Protein AF-A0A812DAB3-F1 (afdb_monomer_lite)

p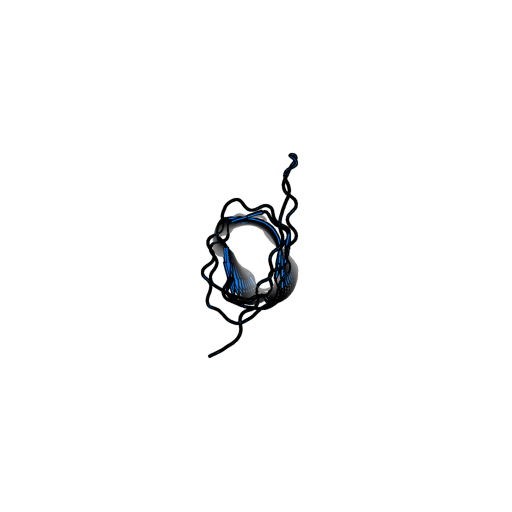LDDT: mean 73.04, std 22.64, range [22.0, 94.5]

Foldseek 3Di:
DDDADDQEEEDDEEEEAEEHYHHQYYEYQEEYEDYEYYAYQEYEYQYEYEDYEYYAYQEYEEDYEYEDYEEYAYQEYEYQYEYEDYEEEAYQYYEDNYEYEDYEYEHYQYYHDDYEYEDYEYEHYAYYEDDYEYEHYEYADYAEYADDYEYEAYEEHDYAEEADDYEYEAYEEQDYVEYEDPYEYHHYHYHDDDDYDYDYAYDDPDEDDDDHDDPDDHDDDDYDDDDDDDDDDDDDDDDDDDDDDDDDDDDDDDD

Organism: Acanthosepion pharaonis (NCBI:txid158019)

Radius of gyration: 25.73 Å; chains: 1; bounding box: 60×31×90 Å

Sequence (255 aa):
MTIHFIPLLIIHSFTSGMTIHFIPLLIIHSFTSGMTIHFIPLLIIHSFTSGMTIHFIPLLIIHSFTSGMTIHFIPLLIIHSFTSGMTIHFIPLLIIHSFTSGMTIHFIPLLIIHSFTSGMTIHFIPLLIIHSFTSGMTIHFIPLLIIHSFTSGMTIHFIPLLIIHSFTSGMTIHFIPLLIIHSFTSGMTIHFIPPLIIHSFTRYDNSFHSLLIIHSFTSSMTIHFHSSAHHSFFYLRYDNSFHSFAHHSFFLPPV

Secondary structure (DSSP, 8-state):
-EE---SEEEE-S-EEEEEEE--SEEEE-SEEEEEEEE--SEEEE-SEEEEEEEE--SEEEE-SEEEEEEEE--SEEEEEEEEEEEEEE--SEEEEEEEEEEEEEE--SEEEEEEEEEEEEEE--SEEEEEEEEEEEEEE--SEEEEEEEEEEEEEE--SEEEEEEEEEEEEES--SEEEE-SEEEEEEE---S-EEE-SEEE---B--S-EEE----S----B---------------S---------------

Structure (mmCIF, N/CA/C/O backbone):
data_AF-A0A812DAB3-F1
#
_entry.id   AF-A0A812DAB3-F1
#
loop_
_atom_site.group_PDB
_atom_site.id
_atom_site.type_symbol
_atom_site.label_atom_id
_atom_site.label_alt_id
_atom_site.label_comp_id
_atom_site.label_asym_id
_atom_site.label_entity_id
_atom_site.label_seq_id
_atom_site.pdbx_PDB_ins_code
_atom_site.Cartn_x
_atom_site.Cartn_y
_atom_site.Cartn_z
_atom_site.occupancy
_atom_site.B_iso_or_equiv
_atom_site.auth_seq_id
_atom_site.auth_comp_id
_atom_site.auth_asym_id
_atom_site.auth_atom_id
_atom_site.pdbx_PDB_model_num
ATOM 1 N N . MET A 1 1 ? -8.369 -5.626 25.995 1.00 86.12 1 MET A N 1
ATOM 2 C CA . MET A 1 1 ? -9.493 -4.791 26.457 1.00 86.12 1 MET A CA 1
ATOM 3 C C . MET A 1 1 ? -10.434 -4.500 25.293 1.00 86.12 1 MET A C 1
ATOM 5 O O . MET A 1 1 ? -9.982 -3.961 24.293 1.00 86.12 1 MET A O 1
ATOM 9 N N . THR A 1 2 ? -11.705 -4.853 25.509 1.00 91.06 2 THR A N 1
ATOM 10 C CA . THR A 1 2 ? -12.967 -4.507 24.816 1.00 91.06 2 THR A CA 1
ATOM 11 C C . THR A 1 2 ? -13.433 -3.049 24.832 1.00 91.06 2 THR A C 1
ATOM 13 O O . THR A 1 2 ? -13.899 -2.646 25.895 1.00 91.06 2 THR A O 1
ATOM 16 N N . ILE A 1 3 ? -13.404 -2.260 23.754 1.00 89.19 3 ILE A N 1
ATOM 17 C CA . ILE A 1 3 ? -14.178 -1.000 23.696 1.00 89.19 3 ILE A CA 1
ATOM 18 C C . ILE A 1 3 ? -15.158 -1.042 22.524 1.00 89.19 3 ILE A C 1
ATOM 20 O O . ILE A 1 3 ? -14.757 -1.337 21.403 1.00 89.19 3 ILE A O 1
ATOM 24 N N . HIS A 1 4 ? -16.438 -0.756 22.785 1.00 85.62 4 HIS A N 1
ATOM 25 C CA . HIS A 1 4 ? -17.508 -0.944 21.797 1.00 85.62 4 HIS A CA 1
ATOM 26 C C . HIS A 1 4 ? -18.135 0.324 21.234 1.00 85.62 4 HIS A C 1
ATOM 28 O O . HIS A 1 4 ? -18.363 0.371 20.036 1.00 85.62 4 HIS A O 1
ATOM 34 N N . PHE A 1 5 ? -18.500 1.296 22.066 1.00 87.12 5 PHE A N 1
ATOM 35 C CA . PHE A 1 5 ? -19.071 2.545 21.572 1.00 87.12 5 PHE A CA 1
ATOM 36 C C . PHE A 1 5 ? -18.795 3.664 22.562 1.00 87.12 5 PHE A C 1
ATOM 38 O O . PHE A 1 5 ? -19.293 3.655 23.688 1.00 87.12 5 PHE A O 1
ATOM 45 N N . ILE A 1 6 ? -17.986 4.622 22.128 1.00 85.81 6 ILE A N 1
ATOM 46 C CA . ILE A 1 6 ? -17.716 5.867 22.838 1.00 85.81 6 ILE A CA 1
ATOM 47 C C . ILE A 1 6 ? -17.638 6.955 21.763 1.00 85.81 6 ILE A C 1
ATOM 49 O O . ILE A 1 6 ? -16.938 6.752 20.776 1.00 85.81 6 ILE A O 1
ATOM 53 N N . PRO A 1 7 ? -18.322 8.103 21.912 1.00 86.56 7 PRO A N 1
ATOM 54 C CA . PRO A 1 7 ? -18.265 9.181 20.922 1.00 86.56 7 PRO A CA 1
ATOM 5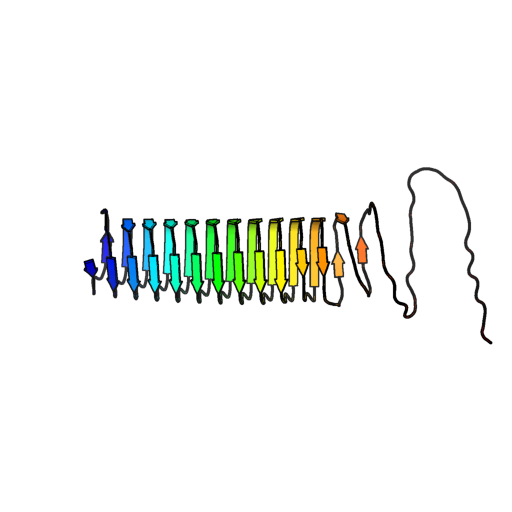5 C C . PRO A 1 7 ? -16.841 9.698 20.661 1.00 86.56 7 PRO A C 1
ATOM 57 O O . PRO A 1 7 ? -16.482 10.019 19.531 1.00 86.56 7 PRO A O 1
ATOM 60 N N . LEU A 1 8 ? -16.034 9.753 21.720 1.00 93.50 8 LEU A N 1
ATOM 61 C CA . LEU A 1 8 ? -14.644 10.184 21.710 1.00 93.50 8 LEU A CA 1
ATOM 62 C C . LEU A 1 8 ? -13.844 9.295 22.657 1.00 93.50 8 LEU A C 1
ATOM 64 O O . LEU A 1 8 ? -14.174 9.203 23.839 1.00 93.50 8 LEU A O 1
ATOM 68 N N . LEU A 1 9 ? -12.766 8.699 22.159 1.00 91.81 9 LEU A N 1
ATOM 69 C CA . LEU A 1 9 ? -11.824 7.953 22.982 1.00 91.81 9 LEU A CA 1
ATOM 70 C C . LEU A 1 9 ? -10.416 8.522 22.811 1.00 91.81 9 LEU A C 1
ATOM 72 O O . LEU A 1 9 ? -9.883 8.560 21.703 1.00 91.81 9 LEU A O 1
ATOM 76 N N . ILE A 1 10 ? -9.816 8.927 23.929 1.00 92.44 10 ILE A N 1
ATOM 77 C CA . ILE A 1 10 ? -8.423 9.367 24.000 1.00 92.44 10 ILE A CA 1
ATOM 78 C C . ILE A 1 10 ? -7.666 8.411 24.923 1.00 92.44 10 ILE A C 1
ATOM 80 O O . ILE A 1 10 ? -8.068 8.209 26.070 1.00 92.44 10 ILE A O 1
ATOM 84 N N . ILE A 1 11 ? -6.580 7.814 24.430 1.00 89.38 11 ILE A N 1
ATOM 85 C CA . ILE A 1 11 ? -5.749 6.865 25.187 1.00 89.38 11 ILE A CA 1
ATOM 86 C C . ILE A 1 11 ? -4.365 7.471 25.433 1.00 89.38 11 ILE A C 1
ATOM 88 O O . ILE A 1 11 ? -3.655 7.782 24.481 1.00 89.38 11 ILE A O 1
ATOM 92 N N . HIS A 1 12 ? -3.964 7.550 26.706 1.00 87.62 12 HIS A N 1
ATOM 93 C CA . HIS A 1 12 ? -2.632 7.978 27.158 1.00 87.62 12 HIS A CA 1
ATOM 94 C C . HIS A 1 12 ? -2.000 6.943 28.105 1.00 87.62 12 HIS A C 1
ATOM 96 O O . HIS A 1 12 ? -1.721 7.234 29.267 1.00 87.62 12 HIS A O 1
ATOM 102 N N . SER A 1 13 ? -1.838 5.694 27.666 1.00 79.44 13 SER A N 1
ATOM 103 C CA . SER A 1 13 ? -1.356 4.619 28.547 1.00 79.44 13 SER A CA 1
ATOM 104 C C . SER A 1 13 ? -0.639 3.502 27.802 1.00 79.44 13 SER A C 1
ATOM 106 O O . SER A 1 13 ? -0.852 3.303 26.615 1.00 79.44 13 SER A O 1
ATOM 108 N N . PHE A 1 14 ? 0.196 2.734 28.501 1.00 83.38 14 PHE A N 1
ATOM 109 C CA . PHE A 1 14 ? 0.721 1.479 27.964 1.00 83.38 14 PHE A CA 1
ATOM 110 C C . PHE A 1 14 ? -0.407 0.448 27.894 1.00 83.38 14 PHE A C 1
ATOM 112 O O . PHE A 1 14 ? -1.039 0.154 28.910 1.00 83.38 14 PHE A O 1
ATOM 119 N N . THR A 1 15 ? -0.657 -0.112 26.711 1.00 78.88 15 THR A N 1
ATOM 120 C CA . THR A 1 15 ? -1.739 -1.089 26.518 1.00 78.88 15 THR A CA 1
ATOM 121 C C . THR A 1 15 ? -1.263 -2.325 25.770 1.00 78.88 15 THR A C 1
ATOM 123 O O . THR A 1 15 ? -0.504 -2.223 24.808 1.00 78.88 15 THR A O 1
ATOM 126 N N . SER A 1 16 ? -1.774 -3.489 26.165 1.00 85.81 16 SER A N 1
ATOM 127 C CA . SER A 1 16 ? -1.565 -4.756 25.464 1.00 85.81 16 SER A CA 1
ATOM 128 C C . SER A 1 16 ? -2.913 -5.389 25.119 1.00 85.81 16 SER A C 1
ATOM 130 O O . SER A 1 16 ? -3.798 -5.454 25.976 1.00 85.81 16 SER A O 1
ATOM 132 N N . GLY A 1 17 ? -3.080 -5.830 23.871 1.00 86.06 17 GLY A N 1
ATOM 133 C CA . GLY A 1 17 ? -4.258 -6.551 23.388 1.00 86.06 17 GLY A CA 1
ATOM 134 C C . GLY A 1 17 ? -5.533 -5.710 23.408 1.00 86.06 17 GLY A C 1
ATOM 135 O O . GLY A 1 17 ? -6.447 -5.976 24.190 1.00 86.06 17 GLY A O 1
ATOM 136 N N . MET A 1 18 ? -5.601 -4.683 22.565 1.00 89.75 18 MET A N 1
ATOM 137 C CA . MET A 1 18 ? -6.750 -3.780 22.450 1.00 89.75 18 MET A CA 1
ATOM 138 C C . MET A 1 18 ? -7.627 -4.123 21.244 1.00 89.75 18 MET A C 1
ATOM 140 O O . MET A 1 18 ? -7.135 -4.334 20.135 1.00 89.75 18 MET A O 1
ATOM 144 N N . THR A 1 19 ? -8.933 -4.103 21.467 1.00 92.56 19 THR A N 1
ATOM 145 C CA . THR A 1 19 ? -9.989 -4.272 20.465 1.00 92.56 19 THR A CA 1
ATOM 146 C C . THR A 1 19 ? -10.926 -3.077 20.597 1.00 92.56 19 THR A C 1
ATOM 148 O O . THR A 1 19 ? -11.507 -2.848 21.659 1.00 92.56 19 THR A O 1
ATOM 151 N N . ILE A 1 20 ? -11.031 -2.265 19.546 1.00 91.06 20 ILE A N 1
ATOM 152 C CA . ILE A 1 20 ? -11.842 -1.043 19.550 1.00 91.06 20 ILE A CA 1
ATOM 153 C C . ILE A 1 20 ? -12.829 -1.094 18.388 1.00 91.06 20 ILE A C 1
ATOM 155 O O . ILE A 1 20 ? -12.436 -1.268 17.236 1.00 91.06 20 ILE A O 1
ATOM 159 N N . HIS A 1 21 ? -14.105 -0.902 18.698 1.00 90.50 21 HIS A N 1
ATOM 160 C CA . HIS A 1 21 ? -15.192 -0.819 17.736 1.00 90.50 21 HIS 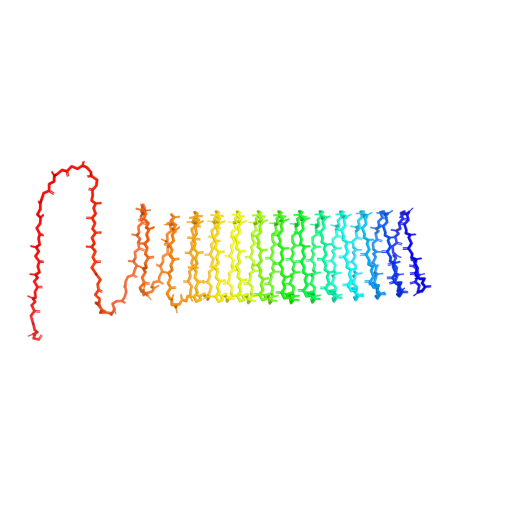A CA 1
ATOM 161 C C . HIS A 1 21 ? -15.904 0.534 17.853 1.00 90.50 21 HIS A C 1
ATOM 163 O O . HIS A 1 21 ? -15.963 1.104 18.939 1.00 90.50 21 HIS A O 1
ATOM 169 N N . PHE A 1 22 ? -16.439 1.019 16.731 1.00 85.62 22 PHE A N 1
ATOM 170 C CA . PHE A 1 22 ? -17.437 2.094 16.632 1.00 85.62 22 PHE A CA 1
ATOM 171 C C . PHE A 1 22 ? -17.173 3.325 17.517 1.00 85.62 22 PHE A C 1
ATOM 173 O O . PHE A 1 22 ? -17.982 3.692 18.369 1.00 85.62 22 PHE A O 1
ATOM 180 N N . ILE A 1 23 ? -16.057 4.006 17.273 1.00 87.94 23 ILE A N 1
ATOM 181 C CA . ILE A 1 23 ? -15.721 5.292 17.900 1.00 87.94 23 ILE A CA 1
ATOM 182 C C . ILE A 1 23 ? -15.708 6.360 16.803 1.00 87.94 23 ILE A C 1
ATOM 184 O O . ILE A 1 23 ? -14.887 6.255 15.903 1.00 87.94 23 ILE A O 1
ATOM 188 N N . PRO A 1 24 ? -16.559 7.397 16.842 1.00 89.19 24 PRO A N 1
ATOM 189 C CA . PRO A 1 24 ? -16.500 8.512 15.898 1.00 89.19 24 PRO A CA 1
ATOM 190 C C . PRO A 1 24 ? -15.107 9.158 15.794 1.00 89.19 24 PRO A C 1
ATOM 192 O O . PRO A 1 24 ? -14.605 9.367 14.689 1.00 89.19 24 PRO A O 1
ATOM 195 N N . LEU A 1 25 ? -14.473 9.429 16.940 1.00 93.81 25 LEU A N 1
ATOM 196 C CA . LEU A 1 25 ? -13.133 10.011 17.028 1.00 93.81 25 LEU A CA 1
ATOM 197 C C . LEU A 1 25 ? -12.247 9.237 18.013 1.00 93.81 25 LEU A C 1
ATOM 199 O O . LEU A 1 25 ? -12.521 9.211 19.214 1.00 93.81 25 LEU A O 1
ATOM 203 N N . LEU A 1 26 ? -11.161 8.649 17.509 1.00 92.38 26 LEU A N 1
ATOM 204 C CA . LEU A 1 26 ? -10.161 7.941 18.309 1.00 92.38 26 LEU A CA 1
ATOM 205 C C . LEU A 1 26 ? -8.794 8.619 18.190 1.00 92.38 26 LEU A C 1
ATOM 207 O O . LEU A 1 26 ? -8.247 8.745 17.094 1.00 92.38 26 LEU A O 1
ATOM 211 N N . ILE A 1 27 ? -8.233 9.012 19.333 1.00 93.00 27 ILE A N 1
ATOM 212 C CA . ILE A 1 27 ? -6.891 9.587 19.439 1.00 93.00 27 ILE A CA 1
ATOM 213 C C . ILE A 1 27 ? -6.047 8.708 20.365 1.00 93.00 27 ILE A C 1
ATOM 215 O O . ILE A 1 27 ? -6.429 8.422 21.501 1.00 93.00 27 ILE A O 1
ATOM 219 N N . ILE A 1 28 ? -4.886 8.268 19.884 1.00 90.38 28 ILE A N 1
ATOM 220 C CA . ILE A 1 28 ? -4.002 7.353 20.611 1.00 90.38 28 ILE A CA 1
ATOM 221 C C . ILE A 1 28 ? -2.633 8.001 20.809 1.00 90.38 28 ILE A C 1
ATOM 223 O O . ILE A 1 28 ? -1.943 8.289 19.837 1.00 90.38 28 ILE A O 1
ATOM 227 N N . HIS A 1 29 ? -2.221 8.160 22.064 1.00 89.44 29 HIS A N 1
ATOM 228 C CA . HIS A 1 29 ? -0.916 8.672 22.482 1.00 89.44 29 HIS A CA 1
ATOM 229 C C . HIS A 1 29 ? -0.249 7.692 23.457 1.00 89.44 29 HIS A C 1
ATOM 231 O O . HIS A 1 29 ? -0.250 7.902 24.672 1.00 89.44 29 HIS A O 1
ATOM 237 N N . SER A 1 30 ? 0.276 6.577 22.953 1.00 80.31 30 SER A N 1
ATOM 238 C CA . SER A 1 30 ? 0.661 5.453 23.815 1.00 80.31 30 SER A CA 1
ATOM 239 C C . SER A 1 30 ? 1.785 4.572 23.276 1.00 80.31 30 SER A C 1
ATOM 241 O O . SER A 1 30 ? 2.250 4.720 22.153 1.00 80.31 30 SER A O 1
ATOM 243 N N . PHE A 1 31 ? 2.219 3.620 24.097 1.00 83.50 31 PHE A N 1
ATOM 244 C CA . PHE A 1 31 ? 2.923 2.427 23.642 1.00 83.50 31 PHE A CA 1
ATOM 245 C C . PHE A 1 31 ? 1.933 1.266 23.623 1.00 83.50 31 PHE A C 1
ATOM 247 O O . PHE A 1 31 ? 1.311 0.969 24.649 1.00 83.50 31 PHE A O 1
ATOM 254 N N . THR A 1 32 ? 1.772 0.614 22.473 1.00 79.94 32 THR A N 1
ATOM 255 C CA . THR A 1 32 ? 0.776 -0.447 22.313 1.00 79.94 32 THR A CA 1
ATOM 256 C C . THR A 1 32 ? 1.357 -1.712 21.699 1.00 79.94 32 THR A C 1
ATOM 258 O O . THR A 1 32 ? 2.176 -1.678 20.781 1.00 79.94 32 THR A O 1
ATOM 261 N N . SER A 1 33 ? 0.923 -2.855 22.223 1.00 86.19 33 SER A N 1
ATOM 262 C CA . SER A 1 33 ? 1.210 -4.171 21.655 1.00 86.19 33 SER A CA 1
ATOM 263 C C . SER A 1 33 ? -0.107 -4.853 21.312 1.00 86.19 33 SER A C 1
ATOM 265 O O . SER A 1 33 ? -0.919 -5.098 22.201 1.00 86.19 33 SER A O 1
ATOM 267 N N . GLY A 1 34 ? -0.341 -5.121 20.031 1.00 86.44 34 GLY A N 1
ATOM 268 C CA . GLY A 1 34 ? -1.555 -5.737 19.513 1.00 86.44 34 GLY A CA 1
ATOM 269 C C . GLY A 1 34 ? -2.770 -4.817 19.609 1.00 86.44 34 GLY A C 1
ATOM 270 O O . GLY A 1 34 ? -3.442 -4.766 20.642 1.00 86.44 34 GLY A O 1
ATOM 271 N N . MET A 1 35 ? -3.084 -4.123 18.514 1.00 89.62 35 MET A N 1
ATOM 272 C CA . MET A 1 35 ? -4.334 -3.374 18.374 1.00 89.62 35 MET A CA 1
ATOM 273 C C . MET A 1 35 ? -5.143 -3.828 17.161 1.00 89.62 35 MET A C 1
ATOM 275 O O . MET A 1 35 ? -4.613 -4.012 16.064 1.00 89.62 35 MET A O 1
ATOM 279 N N . THR A 1 36 ? -6.447 -3.949 17.373 1.00 93.19 36 THR A N 1
ATOM 280 C CA . THR A 1 36 ? -7.459 -4.169 16.337 1.00 93.19 36 THR A CA 1
ATOM 281 C C . THR A 1 36 ? -8.484 -3.044 16.433 1.00 93.19 36 THR A C 1
ATOM 283 O O . THR A 1 36 ? -9.022 -2.768 17.510 1.00 93.19 36 THR A O 1
ATOM 286 N N . ILE A 1 37 ? -8.695 -2.330 15.330 1.00 91.44 37 ILE A N 1
ATOM 287 C CA . ILE A 1 37 ? -9.561 -1.151 15.284 1.00 91.44 37 ILE A CA 1
ATOM 288 C C . ILE A 1 37 ? -10.565 -1.311 14.145 1.00 91.44 37 ILE A C 1
ATOM 290 O O . ILE A 1 37 ? -10.181 -1.537 12.997 1.00 91.44 37 ILE A O 1
ATOM 294 N N . HIS A 1 38 ? -11.848 -1.156 14.464 1.00 91.12 38 HIS A N 1
ATOM 295 C CA . HIS A 1 38 ? -12.957 -1.295 13.529 1.00 91.12 38 HIS A CA 1
ATOM 296 C C . HIS A 1 38 ? -13.866 -0.066 13.555 1.00 91.12 38 HIS A C 1
ATOM 298 O O . HIS A 1 38 ? -14.344 0.327 14.620 1.00 91.12 38 HIS A O 1
ATOM 304 N N . PHE A 1 39 ? -14.194 0.458 12.372 1.00 86.50 39 PHE A N 1
ATOM 305 C CA . PHE A 1 39 ? -15.220 1.487 12.167 1.00 86.50 39 PHE A CA 1
ATOM 306 C C . PHE A 1 39 ? -14.996 2.757 12.998 1.00 86.50 39 PHE A C 1
ATOM 308 O O . PHE A 1 39 ? -15.737 3.048 13.938 1.00 86.50 39 PHE A O 1
ATOM 315 N N . ILE A 1 40 ? -13.989 3.536 12.613 1.00 88.00 40 ILE A N 1
ATOM 316 C CA . ILE A 1 40 ? -13.675 4.838 13.217 1.00 88.00 40 ILE A CA 1
ATOM 317 C C . ILE A 1 40 ? -13.685 5.898 12.111 1.00 88.00 40 ILE A C 1
ATOM 319 O O . ILE A 1 40 ? -12.807 5.871 11.262 1.00 88.00 40 ILE A O 1
ATOM 323 N N . PRO A 1 41 ? -14.639 6.838 12.069 1.00 89.19 41 PRO A N 1
ATOM 324 C CA . PRO A 1 41 ? -14.624 7.969 11.143 1.00 89.19 41 PRO A CA 1
ATOM 325 C C . PRO A 1 41 ? -13.280 8.709 11.083 1.00 89.19 41 PRO A C 1
ATOM 327 O O . PRO A 1 41 ? -12.753 8.926 9.990 1.00 89.19 41 PRO A O 1
ATOM 330 N N . LEU A 1 42 ? -12.710 9.049 12.243 1.00 94.25 42 LEU A N 1
ATOM 331 C CA . LEU A 1 42 ? -11.416 9.722 12.349 1.00 94.25 42 LEU A CA 1
ATOM 332 C C . LEU A 1 42 ? -10.512 9.036 13.380 1.00 94.25 42 LEU A C 1
ATOM 334 O O . LEU A 1 42 ? -10.824 9.009 14.573 1.00 94.25 42 LEU A O 1
ATOM 338 N N . LEU A 1 43 ? -9.370 8.528 12.914 1.00 93.12 43 LEU A N 1
ATOM 339 C CA . LEU A 1 43 ? -8.341 7.902 13.742 1.00 93.12 43 LEU A CA 1
ATOM 340 C C . LEU A 1 43 ? -7.019 8.667 13.633 1.00 93.12 43 LEU A C 1
ATOM 342 O O . LEU A 1 43 ? -6.457 8.804 12.545 1.00 93.12 43 LEU A O 1
ATOM 346 N N . ILE A 1 44 ? -6.511 9.121 14.777 1.00 94.19 44 ILE A N 1
ATOM 347 C CA . ILE A 1 44 ? -5.215 9.789 14.900 1.00 94.19 44 ILE A CA 1
ATOM 348 C C . ILE A 1 44 ? -4.333 8.981 15.852 1.00 94.19 44 ILE A C 1
ATOM 350 O O . ILE A 1 44 ? -4.708 8.712 16.995 1.00 94.19 44 ILE A O 1
ATOM 354 N N . ILE A 1 45 ? -3.151 8.592 15.381 1.00 90.94 45 ILE A N 1
ATOM 355 C CA . ILE A 1 45 ? -2.215 7.750 16.129 1.00 90.94 45 ILE A CA 1
ATOM 356 C C . ILE A 1 45 ? -0.877 8.471 16.288 1.00 90.94 45 ILE A C 1
ATOM 358 O O . ILE A 1 45 ? -0.215 8.778 15.303 1.00 90.94 45 ILE A O 1
ATOM 362 N N . HIS A 1 46 ? -0.453 8.664 17.533 1.00 90.00 46 HIS A N 1
ATOM 363 C CA . HIS A 1 46 ? 0.836 9.216 17.942 1.00 90.00 46 HIS A CA 1
ATOM 364 C C . HIS A 1 46 ? 1.514 8.271 18.945 1.00 90.00 46 HIS A C 1
ATOM 366 O O . HIS A 1 46 ? 1.452 8.485 20.156 1.00 90.00 46 HIS A O 1
ATOM 372 N N . SER A 1 47 ? 2.116 7.181 18.473 1.00 81.00 47 SER A N 1
ATOM 373 C CA . SER A 1 47 ? 2.485 6.066 19.358 1.00 81.00 47 SER A CA 1
ATOM 374 C C . SER A 1 47 ? 3.709 5.268 18.911 1.00 81.00 47 SER A C 1
ATOM 376 O O . SER A 1 47 ? 4.212 5.399 17.799 1.00 81.00 47 SER A O 1
ATOM 378 N N . PHE A 1 48 ? 4.180 4.395 19.796 1.00 84.44 48 PHE A N 1
ATOM 379 C CA . PHE A 1 48 ? 4.989 3.234 19.430 1.00 84.44 48 PHE A CA 1
ATOM 380 C C . PHE A 1 48 ? 4.078 2.012 19.425 1.00 84.44 48 PHE A C 1
ATOM 382 O O . PHE A 1 48 ? 3.418 1.740 20.428 1.00 84.44 48 PHE A O 1
ATOM 389 N N . THR A 1 49 ? 4.027 1.277 18.316 1.00 81.62 49 THR A N 1
ATOM 390 C CA . THR A 1 49 ? 3.082 0.162 18.169 1.00 81.62 49 THR A CA 1
ATOM 391 C C . THR A 1 49 ? 3.750 -1.087 17.619 1.00 81.62 49 THR A C 1
ATOM 393 O O . THR A 1 49 ? 4.550 -1.031 16.684 1.00 81.62 49 THR A O 1
ATOM 396 N N . SER A 1 50 ? 3.407 -2.229 18.201 1.00 87.12 50 SER A N 1
ATOM 397 C CA . SER A 1 50 ? 3.761 -3.546 17.683 1.00 87.12 50 SER A CA 1
ATOM 398 C C . SER A 1 50 ? 2.478 -4.279 17.323 1.00 87.12 50 SER A C 1
ATOM 400 O O . SER A 1 50 ? 1.689 -4.595 18.209 1.00 87.12 50 SER A O 1
ATOM 402 N N . GLY A 1 51 ? 2.249 -4.518 16.035 1.00 87.25 51 GLY A N 1
ATOM 403 C CA . GLY A 1 51 ? 1.061 -5.178 15.509 1.00 87.25 51 GLY A CA 1
ATOM 404 C C . GLY A 1 51 ? -0.185 -4.296 15.560 1.00 87.25 51 GLY A C 1
ATOM 405 O O . GLY A 1 51 ? -0.836 -4.170 16.601 1.00 87.25 51 GLY A O 1
ATOM 406 N N . MET A 1 52 ? -0.560 -3.735 14.410 1.00 90.12 52 MET A N 1
ATOM 407 C CA . MET A 1 52 ? -1.841 -3.050 14.231 1.00 90.12 52 MET A CA 1
ATOM 408 C C . MET A 1 52 ? -2.627 -3.602 13.046 1.00 90.12 52 MET A C 1
ATOM 410 O O . MET A 1 52 ? -2.090 -3.817 11.956 1.00 90.12 52 MET A O 1
ATOM 414 N N . THR A 1 53 ? -3.925 -3.779 13.270 1.00 93.81 53 THR A N 1
ATOM 415 C CA . THR A 1 53 ? -4.924 -4.120 12.253 1.00 93.81 53 THR A CA 1
ATOM 416 C C . THR A 1 53 ? -6.021 -3.063 12.289 1.00 93.81 53 THR A C 1
ATOM 418 O O . THR A 1 53 ? -6.583 -2.761 13.346 1.00 93.81 53 THR A O 1
ATOM 421 N N . ILE A 1 54 ? -6.278 -2.434 11.145 1.00 91.94 54 ILE A N 1
ATOM 422 C CA . ILE A 1 54 ? -7.208 -1.310 11.038 1.00 91.94 54 ILE A CA 1
ATOM 423 C C . ILE A 1 54 ? -8.195 -1.580 9.904 1.00 91.94 54 ILE A C 1
ATOM 425 O O . ILE A 1 54 ? -7.794 -1.817 8.763 1.00 91.94 54 ILE A O 1
ATOM 429 N N . HIS A 1 55 ? -9.486 -1.506 10.224 1.00 91.56 55 HIS A N 1
ATOM 430 C CA . HIS A 1 55 ? -10.581 -1.751 9.295 1.00 91.56 55 HIS A CA 1
ATOM 431 C C . HIS A 1 55 ? -11.561 -0.578 9.259 1.00 91.56 55 HIS A C 1
ATOM 433 O O . HIS A 1 55 ? -12.109 -0.195 10.295 1.00 91.56 55 HIS A O 1
ATOM 439 N N . PHE A 1 56 ? -11.862 -0.101 8.049 1.00 87.25 56 PHE A N 1
ATOM 440 C CA . PHE A 1 56 ? -12.912 0.883 7.768 1.00 87.25 56 PHE A CA 1
ATOM 441 C C . PHE A 1 56 ? -12.744 2.192 8.543 1.00 87.25 56 PHE A C 1
ATOM 443 O O . PHE A 1 56 ? -13.465 2.472 9.504 1.00 87.25 56 PHE A O 1
ATOM 450 N N . ILE A 1 57 ? -11.806 3.014 8.081 1.00 87.56 57 ILE A N 1
ATOM 451 C CA . ILE A 1 57 ? -11.542 4.338 8.646 1.00 87.56 57 ILE A CA 1
ATOM 452 C C . ILE A 1 57 ? -11.597 5.368 7.518 1.00 87.56 57 ILE A C 1
ATOM 454 O O . ILE A 1 57 ? -10.707 5.353 6.680 1.00 87.56 57 ILE A O 1
ATOM 458 N N . PRO A 1 58 ? -12.600 6.258 7.451 1.00 88.94 58 PRO A N 1
ATOM 459 C CA . PRO A 1 58 ? -12.643 7.369 6.505 1.00 88.94 58 PRO A CA 1
ATOM 460 C C . PRO A 1 58 ? -11.346 8.188 6.441 1.00 88.94 58 PRO A C 1
ATOM 462 O O . PRO A 1 58 ? -10.806 8.388 5.352 1.00 88.94 58 PRO A O 1
ATOM 465 N N . LEU A 1 59 ? -10.830 8.617 7.596 1.00 93.94 59 LEU A N 1
ATOM 466 C CA . LEU A 1 59 ? -9.590 9.384 7.698 1.00 93.94 59 LEU A CA 1
ATOM 467 C C . LEU A 1 59 ? -8.655 8.793 8.758 1.00 93.94 59 LEU A C 1
ATOM 469 O O . LEU A 1 59 ? -8.979 8.785 9.948 1.00 93.94 59 LEU A O 1
ATOM 473 N N . LEU A 1 60 ? -7.478 8.341 8.319 1.00 93.12 60 LEU A N 1
ATOM 474 C CA . LEU A 1 60 ? -6.416 7.835 9.186 1.00 93.12 60 LEU A CA 1
ATOM 475 C C . LEU A 1 60 ? -5.154 8.684 9.063 1.00 93.12 60 LEU A C 1
ATOM 477 O O . LEU A 1 60 ? -4.588 8.831 7.977 1.00 93.12 60 LEU A O 1
ATOM 481 N N . ILE A 1 61 ? -4.693 9.191 10.204 1.00 94.50 61 ILE A N 1
ATOM 482 C CA . ILE A 1 61 ? -3.440 9.928 10.337 1.00 94.50 61 ILE A CA 1
ATOM 483 C C . ILE A 1 61 ? -2.540 9.186 11.325 1.00 94.50 61 ILE A C 1
ATOM 485 O O . ILE A 1 61 ? -2.916 8.945 12.475 1.00 94.50 61 ILE A O 1
ATOM 489 N N . ILE A 1 62 ? -1.341 8.821 10.875 1.00 91.12 62 ILE A N 1
ATOM 490 C CA . ILE A 1 62 ? -0.371 8.057 11.661 1.00 91.12 62 ILE A CA 1
ATOM 491 C C . ILE A 1 62 ? 0.931 8.845 11.800 1.00 91.12 62 ILE A C 1
ATOM 493 O O . ILE A 1 62 ? 1.589 9.141 10.808 1.00 91.12 62 ILE A O 1
ATOM 497 N N . HIS A 1 63 ? 1.345 9.086 13.039 1.00 90.44 63 HIS A N 1
ATOM 498 C CA . HIS A 1 63 ? 2.624 9.671 13.429 1.00 90.44 63 HIS A CA 1
ATOM 499 C C . HIS A 1 63 ? 3.317 8.769 14.458 1.00 90.44 63 HIS A C 1
ATOM 501 O O . HIS A 1 63 ? 3.217 8.993 15.664 1.00 90.44 63 HIS A O 1
ATOM 507 N N . SER A 1 64 ? 3.983 7.706 14.014 1.00 81.44 64 SER A N 1
ATOM 508 C CA . SER A 1 64 ? 4.395 6.634 14.929 1.00 81.44 64 SER A CA 1
ATOM 509 C C . SER A 1 64 ? 5.657 5.889 14.507 1.00 81.44 64 SER A C 1
ATOM 511 O O . SER A 1 64 ? 6.137 5.993 13.378 1.00 81.44 64 SER A O 1
ATOM 513 N N . PHE A 1 65 ? 6.186 5.102 15.438 1.00 84.69 65 PHE A N 1
ATOM 514 C CA . PHE A 1 65 ? 7.048 3.971 15.118 1.00 84.69 65 PHE A CA 1
ATOM 515 C C . PHE A 1 65 ? 6.194 2.706 15.149 1.00 84.69 65 PHE A C 1
ATOM 517 O O . PHE A 1 65 ? 5.520 2.441 16.151 1.00 84.69 65 PHE A O 1
ATOM 524 N N . THR A 1 66 ? 6.198 1.925 14.070 1.00 81.69 66 THR A N 1
ATOM 525 C CA . THR A 1 66 ? 5.348 0.735 13.973 1.00 81.69 66 THR A CA 1
ATOM 526 C C . THR A 1 66 ? 6.103 -0.494 13.484 1.00 81.69 66 THR A C 1
ATOM 528 O O . THR A 1 66 ? 6.932 -0.439 12.575 1.00 81.69 66 THR A O 1
ATOM 531 N N . SER A 1 67 ? 5.811 -1.630 14.108 1.00 86.88 67 SER A N 1
ATOM 532 C CA . SER A 1 67 ? 6.261 -2.944 13.662 1.00 86.88 67 SER A CA 1
ATOM 533 C C . SER A 1 67 ? 5.034 -3.762 13.286 1.00 86.88 67 SER A C 1
ATOM 535 O O . SER A 1 67 ? 4.291 -4.188 14.165 1.00 86.88 67 SER A O 1
ATOM 537 N N . GLY A 1 68 ? 4.807 -3.952 11.989 1.00 87.62 68 GLY A N 1
ATOM 538 C CA . GLY A 1 68 ? 3.666 -4.668 11.434 1.00 87.62 68 GLY A CA 1
ATOM 539 C C . GLY A 1 68 ? 2.379 -3.846 11.448 1.00 87.62 68 GLY A C 1
ATOM 540 O O . GLY A 1 68 ? 1.730 -3.695 12.486 1.00 87.62 68 GLY A O 1
ATOM 541 N N . MET A 1 69 ? 1.969 -3.376 10.270 1.00 90.38 69 MET A N 1
ATOM 542 C CA . MET A 1 69 ? 0.659 -2.761 10.057 1.00 90.38 69 MET A CA 1
ATOM 543 C C . MET A 1 69 ? -0.101 -3.420 8.908 1.00 90.38 69 MET A C 1
ATOM 545 O O . MET A 1 69 ? 0.443 -3.662 7.827 1.00 90.38 69 MET A O 1
ATOM 549 N N . THR A 1 70 ? -1.386 -3.656 9.148 1.00 93.88 70 THR A N 1
ATOM 550 C CA . THR A 1 70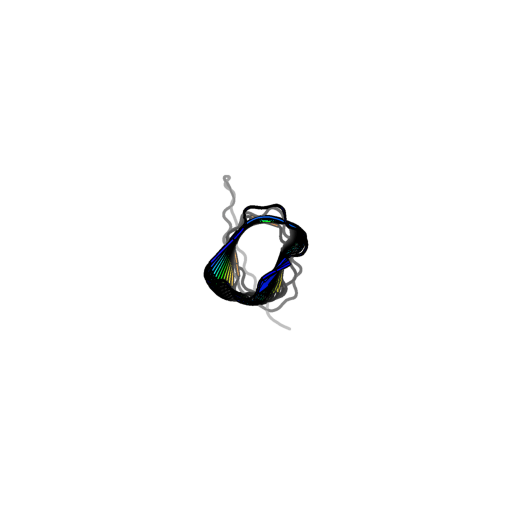 ? -2.364 -4.109 8.154 1.00 93.88 70 THR A CA 1
ATOM 551 C C . THR A 1 70 ? -3.523 -3.121 8.132 1.00 93.88 70 THR A C 1
ATOM 553 O O . THR A 1 70 ? -4.114 -2.802 9.168 1.00 93.88 70 THR A O 1
ATOM 556 N N . ILE A 1 71 ? -3.805 -2.571 6.954 1.00 92.12 71 ILE A N 1
ATOM 557 C CA . ILE A 1 71 ? -4.787 -1.504 6.780 1.00 92.12 71 ILE A CA 1
ATOM 558 C C . ILE A 1 71 ? -5.751 -1.876 5.659 1.00 92.12 71 ILE A C 1
ATOM 560 O O . ILE A 1 71 ? -5.334 -2.146 4.530 1.00 92.12 71 ILE A O 1
ATOM 564 N N . HIS A 1 72 ? -7.045 -1.833 5.970 1.00 91.50 72 HIS A N 1
ATOM 565 C CA . HIS A 1 72 ? -8.120 -2.146 5.040 1.00 91.50 72 HIS A CA 1
ATOM 566 C C . HIS A 1 72 ? -9.143 -1.013 4.958 1.00 91.50 72 HIS A C 1
ATOM 568 O O . HIS A 1 72 ? -9.696 -0.596 5.979 1.00 91.50 72 HIS A O 1
ATOM 574 N N . PHE A 1 73 ? -9.467 -0.614 3.726 1.00 86.94 73 PHE A N 1
ATOM 575 C CA . PHE A 1 73 ? -10.563 0.300 3.388 1.00 86.94 73 PHE A CA 1
ATOM 576 C C . PHE A 1 73 ? -10.475 1.647 4.102 1.00 86.94 73 PHE A C 1
ATOM 578 O O . PHE A 1 73 ? -11.182 1.910 5.080 1.00 86.94 73 PHE A O 1
ATOM 585 N N . ILE A 1 74 ? -9.623 2.518 3.571 1.00 86.25 74 ILE A N 1
ATOM 586 C CA . ILE A 1 74 ? -9.440 3.872 4.088 1.00 86.25 74 ILE A CA 1
ATOM 587 C C . ILE A 1 74 ? -9.507 4.871 2.936 1.00 86.25 74 ILE A C 1
ATOM 589 O O . ILE A 1 74 ? -8.604 4.867 2.117 1.00 86.25 74 ILE A O 1
ATOM 593 N N . PRO A 1 75 ? -10.536 5.729 2.843 1.00 87.94 75 PRO A N 1
ATOM 594 C CA . PRO A 1 75 ? -10.608 6.831 1.887 1.00 87.94 75 PRO A CA 1
ATOM 595 C C . PRO A 1 75 ? -9.342 7.695 1.824 1.00 87.94 75 PRO A C 1
ATOM 597 O O . PRO A 1 75 ? -8.797 7.893 0.738 1.00 87.94 75 PRO A O 1
ATOM 600 N N . LEU A 1 76 ? -8.862 8.177 2.974 1.00 93.25 76 LEU A N 1
ATOM 601 C CA . LEU A 1 76 ? -7.665 9.011 3.071 1.00 93.25 76 LEU A CA 1
ATOM 602 C C . LEU A 1 76 ? -6.723 8.504 4.167 1.00 93.25 76 LEU A C 1
ATOM 604 O O . LEU A 1 76 ? -7.071 8.513 5.350 1.00 93.25 76 LEU A O 1
ATOM 608 N N . LEU A 1 77 ? -5.519 8.097 3.761 1.00 92.94 77 LEU A N 1
ATOM 609 C CA . LEU A 1 77 ? -4.451 7.671 4.661 1.00 92.94 77 LEU A CA 1
ATOM 610 C C . LEU A 1 77 ? -3.228 8.574 4.522 1.00 92.94 77 LEU A C 1
ATOM 612 O O . LEU A 1 77 ? -2.648 8.701 3.442 1.00 92.94 77 LEU A O 1
ATOM 616 N N . ILE A 1 78 ? -2.818 9.154 5.647 1.00 94.00 78 ILE A N 1
ATOM 617 C CA . ILE A 1 78 ? -1.599 9.947 5.774 1.00 94.00 78 ILE A CA 1
ATOM 618 C C . ILE A 1 78 ? -0.692 9.267 6.798 1.00 94.00 78 ILE A C 1
ATOM 620 O O . ILE A 1 78 ? -1.067 9.087 7.960 1.00 94.00 78 ILE A O 1
ATOM 624 N N . ILE A 1 79 ? 0.512 8.895 6.370 1.00 90.88 79 ILE A N 1
ATOM 625 C CA . ILE A 1 79 ? 1.507 8.242 7.221 1.00 90.88 79 ILE A CA 1
ATOM 626 C C . ILE A 1 79 ? 2.746 9.120 7.322 1.00 90.88 79 ILE A C 1
ATOM 628 O O . ILE A 1 79 ? 3.365 9.438 6.312 1.00 90.88 79 ILE A O 1
ATOM 632 N N . HIS A 1 80 ? 3.157 9.420 8.547 1.00 90.12 80 HIS A N 1
ATOM 633 C CA . HIS A 1 80 ? 4.441 10.020 8.870 1.00 90.12 80 HIS A CA 1
ATOM 634 C C . HIS A 1 80 ? 5.164 9.173 9.931 1.00 90.12 80 HIS A C 1
ATOM 636 O O . HIS A 1 80 ? 5.014 9.403 11.133 1.00 90.12 80 HIS A O 1
ATOM 642 N N . SER A 1 81 ? 5.910 8.147 9.515 1.00 81.12 81 SER A N 1
ATOM 643 C CA . SER A 1 81 ? 6.347 7.083 10.436 1.00 81.12 81 SER A CA 1
ATOM 644 C C . SER A 1 81 ? 7.712 6.468 10.125 1.00 81.12 81 SER A C 1
ATOM 646 O O . SER A 1 81 ? 8.247 6.582 9.022 1.00 81.12 81 SER A O 1
ATOM 648 N N . PHE A 1 82 ? 8.253 5.749 11.107 1.00 83.81 82 PHE A N 1
ATOM 649 C CA . PHE A 1 82 ? 9.184 4.653 10.847 1.00 83.81 82 PHE A CA 1
ATOM 650 C C . PHE A 1 82 ? 8.403 3.345 10.930 1.00 83.81 82 PHE A C 1
ATOM 652 O O . PHE A 1 82 ? 7.769 3.081 11.954 1.00 83.81 82 PHE A O 1
ATOM 659 N N . THR A 1 83 ? 8.446 2.526 9.879 1.00 81.56 83 THR A N 1
ATOM 660 C CA . THR A 1 83 ? 7.683 1.275 9.848 1.00 81.56 83 THR A CA 1
ATOM 661 C C . THR A 1 83 ? 8.492 0.076 9.365 1.00 81.56 83 THR A C 1
ATOM 663 O O . THR A 1 83 ? 9.173 0.130 8.343 1.00 81.56 83 THR A O 1
ATOM 666 N N . SER A 1 84 ? 8.359 -1.043 10.072 1.00 86.00 84 SER A N 1
ATOM 667 C CA . SER A 1 84 ? 8.781 -2.363 9.603 1.00 86.00 84 SER A CA 1
ATOM 668 C C . SER A 1 84 ? 7.549 -3.176 9.208 1.00 86.00 84 SER A C 1
ATOM 670 O O . SER A 1 84 ? 6.791 -3.594 10.078 1.00 86.00 84 SER A O 1
ATOM 672 N N . GLY A 1 85 ? 7.337 -3.383 7.910 1.00 87.06 85 GLY A N 1
ATOM 673 C CA . GLY A 1 85 ? 6.238 -4.160 7.343 1.00 87.06 85 GLY A CA 1
ATOM 674 C C . GLY A 1 85 ? 4.905 -3.411 7.305 1.00 87.06 85 GLY A C 1
ATOM 675 O O . GLY A 1 85 ? 4.242 -3.246 8.330 1.00 87.06 85 GLY A O 1
ATOM 676 N N . MET A 1 86 ? 4.473 -3.023 6.103 1.00 90.25 86 MET A N 1
ATOM 677 C CA . MET A 1 86 ? 3.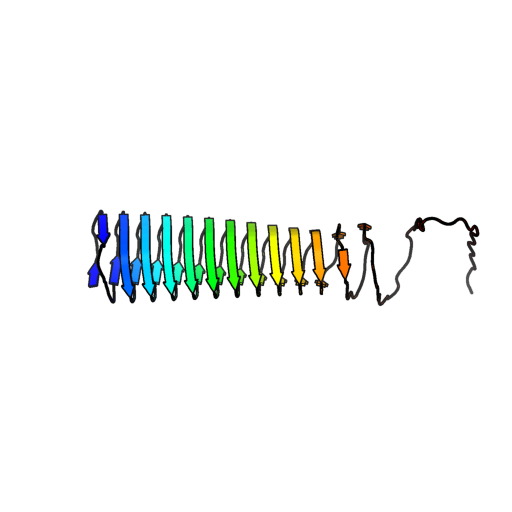119 -2.516 5.851 1.00 90.25 86 MET A CA 1
ATOM 678 C C . MET A 1 86 ? 2.409 -3.301 4.755 1.00 90.25 86 MET A C 1
ATOM 680 O O . MET A 1 86 ? 2.976 -3.583 3.696 1.00 90.25 86 MET A O 1
ATOM 684 N N . THR A 1 87 ? 1.137 -3.587 5.004 1.00 93.75 87 THR A N 1
ATOM 685 C CA . THR A 1 87 ? 0.187 -4.124 4.026 1.00 93.75 87 THR A CA 1
ATOM 686 C C . THR A 1 87 ? -1.013 -3.186 3.969 1.00 93.75 87 THR A C 1
ATOM 688 O O . THR A 1 87 ? -1.622 -2.864 4.993 1.00 93.75 87 THR A O 1
ATOM 691 N N . ILE A 1 88 ? -1.309 -2.678 2.775 1.00 92.06 88 ILE A N 1
ATOM 692 C CA . ILE A 1 88 ? -2.337 -1.661 2.566 1.00 92.06 88 ILE A CA 1
ATOM 693 C C . ILE A 1 88 ? -3.268 -2.103 1.442 1.00 92.06 88 ILE A C 1
ATOM 695 O O . ILE A 1 88 ? -2.822 -2.383 0.327 1.00 92.06 88 ILE A O 1
ATOM 699 N N . HIS A 1 89 ? -4.567 -2.108 1.733 1.00 90.69 89 HIS A N 1
ATOM 700 C CA . HIS A 1 89 ? -5.613 -2.491 0.793 1.00 90.69 89 HIS A CA 1
ATOM 701 C C . HIS A 1 89 ? -6.688 -1.410 0.672 1.00 90.69 89 HIS A C 1
ATOM 703 O O . HIS A 1 89 ? -7.266 -0.989 1.677 1.00 90.69 89 HIS A O 1
ATOM 709 N N . PHE A 1 90 ? -7.026 -1.065 -0.574 1.00 86.88 90 PHE A N 1
ATOM 710 C CA . PHE A 1 90 ? -8.164 -0.219 -0.947 1.00 86.88 90 PHE A CA 1
ATOM 711 C C . PHE A 1 90 ? -8.147 1.156 -0.284 1.00 86.88 90 PHE A C 1
ATOM 713 O O . PHE A 1 90 ? -8.884 1.423 0.670 1.00 86.88 90 PHE A O 1
ATOM 720 N N . ILE A 1 91 ? -7.321 2.041 -0.835 1.00 87.12 91 ILE A N 1
ATOM 721 C CA . ILE A 1 91 ? -7.203 3.419 -0.364 1.00 87.12 91 ILE A CA 1
ATOM 722 C C . ILE A 1 91 ? -7.286 4.381 -1.546 1.00 87.12 91 ILE A C 1
ATOM 724 O O . ILE A 1 91 ? -6.358 4.403 -2.336 1.00 87.12 91 ILE A O 1
ATOM 728 N N . PRO A 1 92 ? -8.354 5.182 -1.696 1.00 87.81 92 PRO A N 1
ATOM 729 C CA . PRO A 1 92 ? -8.451 6.249 -2.689 1.00 87.81 92 PRO A CA 1
ATOM 730 C C . PRO A 1 92 ? -7.226 7.170 -2.746 1.00 87.81 92 PRO A C 1
ATOM 732 O O . PRO A 1 92 ? -6.659 7.356 -3.823 1.00 87.81 92 PRO A O 1
ATOM 735 N N . LEU A 1 93 ? -6.808 7.716 -1.601 1.00 92.81 93 LEU A N 1
ATOM 736 C CA . LEU A 1 93 ? -5.658 8.613 -1.501 1.00 92.81 93 LEU A CA 1
ATOM 737 C C . LEU A 1 93 ? -4.711 8.174 -0.381 1.00 92.81 93 LEU A C 1
ATOM 739 O O . LEU A 1 93 ? -5.075 8.200 0.797 1.00 92.81 93 LEU A O 1
ATOM 743 N N . LEU A 1 94 ? -3.487 7.806 -0.761 1.00 92.69 94 LEU A N 1
ATOM 744 C CA . LEU A 1 94 ? -2.412 7.453 0.162 1.00 92.69 94 LEU A CA 1
ATOM 745 C C . LEU A 1 94 ? -1.231 8.408 0.012 1.00 92.69 94 LEU A C 1
ATOM 747 O O . LEU A 1 94 ? -0.644 8.526 -1.065 1.00 92.69 94 LEU A O 1
ATOM 751 N N . ILE A 1 95 ? -0.862 9.042 1.122 1.00 93.19 95 ILE A N 1
ATOM 752 C CA . ILE A 1 95 ? 0.322 9.890 1.238 1.00 93.19 95 ILE A CA 1
ATOM 753 C C . ILE A 1 95 ? 1.245 9.293 2.300 1.00 93.19 95 ILE A C 1
ATOM 755 O O . ILE A 1 95 ? 0.848 9.107 3.454 1.00 93.19 95 ILE A O 1
ATOM 759 N N . ILE A 1 96 ? 2.486 9.002 1.913 1.00 90.44 96 ILE A N 1
ATOM 760 C CA . ILE A 1 96 ? 3.495 8.410 2.794 1.00 90.44 96 ILE A CA 1
ATOM 761 C C . ILE A 1 96 ? 4.708 9.333 2.900 1.00 90.44 96 ILE A C 1
ATOM 763 O O . ILE A 1 96 ? 5.356 9.627 1.900 1.00 90.44 96 ILE A O 1
ATOM 767 N N . HIS A 1 97 ? 5.057 9.700 4.129 1.00 89.44 97 HIS A N 1
ATOM 768 C CA . HIS A 1 97 ? 6.294 10.373 4.514 1.00 89.44 97 HIS A CA 1
ATOM 769 C C . HIS A 1 97 ? 7.046 9.506 5.537 1.00 89.44 97 HIS A C 1
ATOM 771 O O . HIS A 1 97 ? 6.838 9.645 6.740 1.00 89.44 97 HIS A O 1
ATOM 777 N N . SER A 1 98 ? 7.868 8.546 5.102 1.00 80.81 98 SER A N 1
ATOM 778 C CA . SER A 1 98 ? 8.372 7.521 6.033 1.00 80.81 98 SER A CA 1
ATOM 779 C C . SER A 1 98 ? 9.769 6.975 5.748 1.00 80.81 98 SER A C 1
ATOM 781 O O . SER A 1 98 ? 10.309 7.067 4.648 1.00 80.81 98 SER A O 1
ATOM 783 N N . PHE A 1 99 ? 10.339 6.330 6.765 1.00 82.81 99 PHE A N 1
ATOM 784 C CA . PHE A 1 99 ? 11.306 5.252 6.568 1.00 82.81 99 PHE A CA 1
ATOM 785 C C . PHE A 1 99 ? 10.554 3.927 6.647 1.00 82.81 99 PHE A C 1
ATOM 787 O O . PHE A 1 99 ? 9.825 3.687 7.615 1.00 82.81 99 PHE A O 1
ATOM 794 N N . THR A 1 100 ? 10.687 3.062 5.641 1.00 81.19 100 THR A N 1
ATOM 795 C CA . THR A 1 100 ? 9.968 1.782 5.644 1.00 81.19 100 THR A CA 1
ATOM 796 C C . THR A 1 100 ? 10.805 0.606 5.160 1.00 81.19 100 THR A C 1
ATOM 798 O O . THR A 1 100 ? 11.485 0.676 4.139 1.00 81.19 100 THR A O 1
ATOM 801 N N . SER A 1 101 ? 10.726 -0.499 5.896 1.00 85.38 101 SER A N 1
ATOM 802 C CA . SER A 1 101 ? 11.236 -1.803 5.477 1.00 85.38 101 SER A CA 1
ATOM 803 C C . SER A 1 101 ? 10.052 -2.694 5.112 1.00 85.38 101 SER A C 1
ATOM 805 O O . SER A 1 101 ? 9.309 -3.106 5.995 1.00 85.38 101 SER A O 1
ATOM 807 N N . GLY A 1 102 ? 9.847 -2.951 3.823 1.00 87.06 102 GLY A N 1
ATOM 808 C CA . GLY A 1 102 ? 8.769 -3.778 3.292 1.00 87.06 102 GLY A CA 1
ATOM 809 C C . GLY A 1 102 ? 7.421 -3.059 3.230 1.00 87.06 102 GLY A C 1
ATOM 810 O O . GLY A 1 102 ? 6.772 -2.829 4.251 1.00 87.06 102 GLY A O 1
ATOM 811 N N . MET A 1 103 ? 6.961 -2.766 2.014 1.00 90.19 103 MET A N 1
ATOM 812 C CA . MET A 1 103 ? 5.592 -2.320 1.750 1.00 90.19 103 MET A CA 1
ATOM 813 C C . MET A 1 103 ? 4.929 -3.165 0.673 1.00 90.19 103 MET A C 1
ATOM 815 O O . MET A 1 103 ? 5.517 -3.435 -0.374 1.00 90.19 103 MET A O 1
ATOM 819 N N . THR A 1 104 ? 3.674 -3.516 0.918 1.00 93.25 104 THR A N 1
ATOM 820 C CA . THR A 1 104 ? 2.773 -4.113 -0.068 1.00 93.25 104 THR A CA 1
ATOM 821 C C . THR A 1 104 ? 1.517 -3.259 -0.155 1.00 93.25 104 THR A C 1
ATOM 823 O O . THR A 1 104 ? 0.876 -2.960 0.855 1.00 93.25 104 THR A O 1
ATOM 826 N N . ILE A 1 105 ? 1.211 -2.797 -1.362 1.00 91.81 105 ILE A N 1
ATOM 827 C CA . ILE A 1 105 ? 0.146 -1.830 -1.607 1.00 91.81 105 ILE A CA 1
ATOM 828 C C . ILE A 1 105 ? -0.748 -2.347 -2.728 1.00 91.81 105 ILE A C 1
ATOM 830 O O . ILE A 1 105 ? -0.272 -2.649 -3.824 1.00 91.81 105 ILE A O 1
ATOM 834 N N . HIS A 1 106 ? -2.050 -2.401 -2.456 1.00 90.44 106 HIS A N 1
ATOM 835 C CA . HIS A 1 106 ? -3.062 -2.860 -3.397 1.00 90.44 106 HIS A CA 1
ATOM 836 C C . HIS A 1 106 ? -4.184 -1.834 -3.560 1.00 90.44 106 HIS A C 1
ATOM 838 O O . HIS A 1 106 ? -4.786 -1.406 -2.572 1.00 90.44 106 HIS A O 1
ATOM 844 N N . PHE A 1 107 ? -4.529 -1.545 -4.818 1.00 87.19 107 PHE A N 1
ATOM 845 C CA . PHE A 1 107 ? -5.700 -0.761 -5.220 1.00 87.19 107 PHE A CA 1
ATOM 846 C C . PHE A 1 107 ? -5.738 0.636 -4.604 1.00 87.19 107 PHE A C 1
ATOM 848 O O . PHE A 1 107 ? -6.500 0.910 -3.672 1.00 87.19 107 PHE A O 1
ATOM 855 N N . ILE A 1 108 ? -4.928 1.529 -5.168 1.00 87.44 108 ILE A N 1
ATOM 856 C CA . ILE A 1 108 ? -4.859 2.924 -4.739 1.00 87.44 108 ILE A CA 1
ATOM 857 C C . ILE A 1 108 ? -4.961 3.848 -5.950 1.00 87.44 108 ILE A C 1
ATOM 859 O O . ILE A 1 108 ? -4.013 3.903 -6.718 1.00 87.44 108 ILE A O 1
ATOM 863 N N . PRO A 1 109 ? -6.071 4.579 -6.150 1.00 87.88 109 PRO A N 1
ATOM 864 C CA . PRO A 1 109 ? -6.210 5.610 -7.175 1.00 87.88 109 PRO A CA 1
ATOM 865 C C . PRO A 1 109 ? -5.037 6.595 -7.246 1.00 87.88 109 PRO A C 1
ATOM 867 O O . PRO A 1 109 ? -4.467 6.780 -8.322 1.00 87.88 109 PRO A O 1
ATOM 870 N N . LEU A 1 110 ? -4.664 7.195 -6.112 1.00 92.25 110 LEU A N 1
ATOM 871 C CA . LEU A 1 110 ? -3.562 8.149 -6.023 1.00 92.25 110 LEU A CA 1
ATOM 872 C C . LEU A 1 110 ? -2.612 7.787 -4.879 1.00 92.25 110 LEU A C 1
ATOM 874 O O . LEU A 1 110 ? -2.991 7.839 -3.706 1.00 92.25 110 LEU A O 1
ATOM 878 N N . LEU A 1 111 ? -1.371 7.452 -5.235 1.00 92.06 111 LEU A N 1
ATOM 879 C CA . LEU A 1 111 ? -0.292 7.178 -4.290 1.00 92.06 111 LEU A CA 1
ATOM 880 C C . LEU A 1 111 ? 0.836 8.194 -4.447 1.00 92.06 111 LEU A C 1
ATOM 882 O O . LEU A 1 111 ? 1.431 8.321 -5.518 1.00 92.06 111 LEU A O 1
ATOM 886 N N . ILE A 1 112 ? 1.151 8.871 -3.346 1.00 92.75 112 ILE A N 1
ATOM 887 C CA . ILE A 1 112 ? 2.272 9.799 -3.235 1.00 92.75 112 ILE A CA 1
ATOM 888 C C . ILE A 1 112 ? 3.219 9.281 -2.154 1.00 92.75 112 ILE A C 1
ATOM 890 O O . ILE A 1 112 ? 2.829 9.110 -0.996 1.00 92.75 112 ILE A O 1
ATOM 894 N N . ILE A 1 113 ? 4.471 9.034 -2.532 1.00 89.75 113 ILE A N 1
ATOM 895 C CA . ILE A 1 113 ? 5.505 8.521 -1.633 1.00 89.75 113 ILE A CA 1
ATOM 896 C C . ILE A 1 113 ? 6.665 9.510 -1.555 1.00 89.75 113 ILE A C 1
ATOM 898 O O . ILE A 1 113 ? 7.300 9.817 -2.560 1.00 89.75 113 ILE A O 1
ATOM 902 N N . HIS A 1 114 ? 6.990 9.921 -0.334 1.00 88.69 114 HIS A N 1
ATOM 903 C CA . HIS A 1 114 ? 8.175 10.682 0.036 1.00 88.69 114 HIS A CA 1
ATOM 904 C C . HIS A 1 114 ? 8.951 9.915 1.114 1.00 88.69 114 HIS A C 1
ATOM 906 O O . HIS A 1 114 ? 8.728 10.117 2.308 1.00 88.69 114 HIS A O 1
ATOM 912 N N . SER A 1 115 ? 9.820 8.980 0.728 1.00 80.12 115 SER A N 1
ATOM 913 C CA . SER A 1 115 ? 10.360 8.012 1.694 1.00 80.12 115 SER A CA 1
ATOM 914 C C . SER A 1 115 ? 11.784 7.537 1.420 1.00 80.12 115 SER A C 1
ATOM 916 O O . SER A 1 115 ? 12.336 7.682 0.331 1.00 80.12 115 SER A O 1
ATOM 918 N N . PHE A 1 116 ? 12.370 6.899 2.430 1.00 81.88 116 PHE A N 1
ATOM 919 C CA . PHE A 1 116 ? 13.395 5.883 2.218 1.00 81.88 116 PHE A CA 1
ATOM 920 C C . PHE A 1 116 ? 12.735 4.514 2.360 1.00 81.88 116 PHE A C 1
ATOM 922 O O . PHE A 1 116 ? 12.070 4.243 3.367 1.00 81.88 116 PHE A O 1
ATOM 929 N N . THR A 1 117 ? 12.880 3.639 1.365 1.00 80.62 117 THR A N 1
ATOM 930 C CA . THR A 1 117 ? 12.218 2.330 1.400 1.00 80.62 117 THR A CA 1
ATOM 931 C C . THR A 1 117 ? 13.101 1.186 0.926 1.00 80.62 117 THR A C 1
ATOM 933 O O . THR A 1 117 ? 13.750 1.261 -0.114 1.00 80.62 117 THR A O 1
ATOM 936 N N . SER A 1 118 ? 13.087 0.097 1.691 1.00 84.81 118 SER A N 1
ATOM 937 C CA . SER A 1 118 ? 13.656 -1.191 1.298 1.00 84.81 118 SER A CA 1
ATOM 938 C C . SER A 1 118 ? 12.515 -2.156 0.994 1.00 84.81 118 SER A C 1
ATOM 940 O O . SER A 1 118 ? 11.779 -2.524 1.903 1.00 84.81 118 SER A O 1
ATOM 942 N N . GLY A 1 119 ? 12.340 -2.535 -0.269 1.00 86.38 119 GLY A N 1
ATOM 943 C CA . GLY A 1 119 ? 11.299 -3.445 -0.733 1.00 86.38 119 GLY A CA 1
ATOM 944 C C . GLY A 1 119 ? 9.920 -2.793 -0.822 1.00 86.38 119 GLY A C 1
ATOM 945 O O . GLY A 1 119 ? 9.243 -2.588 0.187 1.00 86.38 119 GLY A O 1
ATOM 946 N N . MET A 1 120 ? 9.468 -2.528 -2.045 1.00 89.69 120 MET A N 1
ATOM 947 C CA . MET A 1 120 ? 8.086 -2.148 -2.338 1.00 89.69 120 MET A CA 1
ATOM 948 C C . MET A 1 120 ? 7.478 -3.066 -3.386 1.00 89.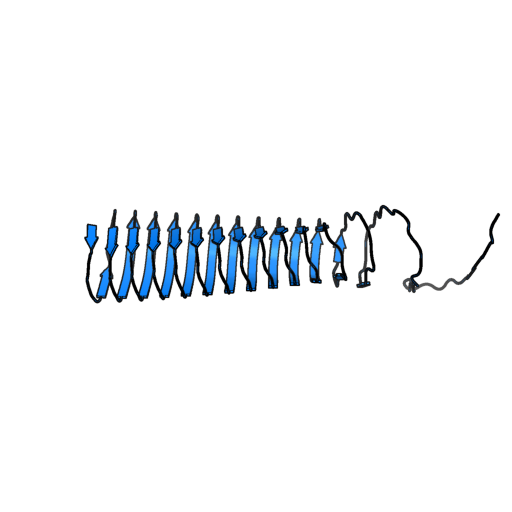69 120 MET A C 1
ATOM 950 O O . MET A 1 120 ? 8.077 -3.303 -4.433 1.00 89.69 120 MET A O 1
ATOM 954 N N . THR A 1 121 ? 6.259 -3.521 -3.121 1.00 92.69 121 THR A N 1
ATOM 955 C CA . THR A 1 121 ? 5.402 -4.169 -4.113 1.00 92.69 121 THR A CA 1
ATOM 956 C C . THR A 1 121 ? 4.111 -3.378 -4.240 1.00 92.69 121 THR A C 1
ATOM 958 O O . THR A 1 121 ? 3.413 -3.148 -3.251 1.00 92.69 121 THR A O 1
ATOM 961 N N . ILE A 1 122 ? 3.807 -2.942 -5.457 1.00 90.88 122 ILE A N 1
ATOM 962 C CA . ILE A 1 122 ? 2.682 -2.061 -5.751 1.00 90.88 122 ILE A CA 1
ATOM 963 C C . ILE A 1 122 ? 1.818 -2.687 -6.842 1.00 90.88 122 ILE A C 1
ATOM 965 O O . ILE A 1 122 ? 2.315 -3.031 -7.916 1.00 90.88 122 ILE A O 1
ATOM 969 N N . HIS A 1 123 ? 0.516 -2.778 -6.580 1.00 90.00 123 HIS A N 1
ATOM 970 C CA . HIS A 1 123 ? -0.473 -3.302 -7.513 1.00 90.00 123 HIS A CA 1
ATOM 971 C C . HIS A 1 123 ? -1.622 -2.317 -7.733 1.00 90.00 123 HIS A C 1
ATOM 973 O O . HIS A 1 123 ? -2.257 -1.875 -6.773 1.00 90.00 123 HIS A O 1
ATOM 979 N N . PHE A 1 124 ? -1.953 -2.086 -9.006 1.00 86.75 124 PHE A N 1
ATOM 980 C CA . PHE A 1 124 ? -3.141 -1.356 -9.457 1.00 86.75 124 PHE A CA 1
ATOM 981 C C . PHE A 1 124 ? -3.240 0.057 -8.883 1.00 86.75 124 PHE A C 1
ATOM 983 O O . PHE A 1 124 ? -4.033 0.334 -7.978 1.00 86.75 124 PHE A O 1
ATOM 990 N N . ILE A 1 125 ? -2.443 0.958 -9.453 1.00 87.69 125 ILE A N 1
ATOM 991 C CA . ILE A 1 125 ? -2.427 2.368 -9.067 1.00 87.69 125 ILE A CA 1
ATOM 992 C C . ILE A 1 125 ? -2.552 3.246 -10.310 1.00 87.69 125 ILE A C 1
ATOM 994 O O . ILE A 1 125 ? -1.601 3.308 -11.075 1.00 87.69 125 ILE A O 1
ATOM 998 N N . PRO A 1 126 ? -3.689 3.927 -10.539 1.00 87.75 126 PRO A N 1
ATOM 999 C CA . PRO A 1 126 ? -3.863 4.912 -11.603 1.00 87.75 126 PRO A CA 1
ATOM 1000 C C . PRO A 1 126 ? -2.741 5.955 -11.688 1.00 87.75 126 PRO A C 1
ATOM 1002 O O . PRO A 1 126 ? -2.164 6.133 -12.762 1.00 87.75 126 PRO A O 1
ATOM 1005 N N . LEU A 1 127 ? -2.418 6.611 -10.571 1.00 91.44 127 LEU A N 1
ATOM 1006 C CA . LEU A 1 127 ? -1.367 7.624 -10.499 1.00 91.44 127 LEU A CA 1
ATOM 1007 C C . LEU A 1 127 ? -0.415 7.346 -9.334 1.00 91.44 127 LEU A C 1
ATOM 1009 O O . LEU A 1 127 ? -0.812 7.408 -8.168 1.00 91.44 127 LEU A O 1
ATOM 1013 N N . LEU A 1 128 ? 0.848 7.074 -9.668 1.00 91.19 128 LEU A N 1
ATOM 1014 C CA . LEU A 1 128 ? 1.932 6.887 -8.708 1.00 91.19 128 LEU A CA 1
ATOM 1015 C C . LEU A 1 128 ? 2.994 7.972 -8.871 1.00 91.19 128 LEU A C 1
ATOM 1017 O O . LEU A 1 128 ? 3.608 8.104 -9.932 1.00 91.19 128 LEU A O 1
ATOM 1021 N N . ILE A 1 129 ? 3.236 8.707 -7.788 1.00 91.69 129 ILE A N 1
ATOM 1022 C CA . ILE A 1 129 ? 4.289 9.713 -7.684 1.00 91.69 129 ILE A CA 1
ATOM 1023 C C . ILE A 1 129 ? 5.260 9.283 -6.585 1.00 91.69 129 ILE A C 1
ATOM 1025 O O . ILE A 1 129 ? 4.869 9.099 -5.430 1.00 91.69 129 ILE A O 1
ATOM 1029 N N . ILE A 1 130 ? 6.533 9.128 -6.946 1.00 88.75 130 ILE A N 1
ATOM 1030 C CA . ILE A 1 130 ? 7.593 8.700 -6.033 1.00 88.75 130 ILE A CA 1
ATOM 1031 C C . ILE A 1 130 ? 8.692 9.759 -5.971 1.00 88.75 130 ILE A C 1
ATOM 1033 O O . ILE A 1 130 ? 9.320 10.082 -6.978 1.00 88.75 130 ILE A O 1
ATOM 1037 N N . HIS A 1 131 ? 8.980 10.215 -4.757 1.00 87.38 131 HIS A N 1
ATOM 1038 C CA . HIS A 1 131 ? 10.105 11.069 -4.398 1.00 87.38 131 HIS A CA 1
ATOM 1039 C C . HIS A 1 131 ? 10.925 10.390 -3.293 1.00 87.38 131 HIS A C 1
ATOM 1041 O O . HIS A 1 131 ? 10.689 10.625 -2.108 1.00 87.38 131 HIS A O 1
ATOM 1047 N N . SER A 1 132 ? 11.848 9.493 -3.644 1.00 78.81 132 SER A N 1
ATOM 1048 C CA . SER A 1 132 ? 12.419 8.577 -2.646 1.00 78.81 132 SER A CA 1
ATOM 1049 C C . SER A 1 132 ? 13.862 8.142 -2.897 1.00 78.81 132 SER A C 1
ATOM 1051 O O . SER A 1 132 ? 14.427 8.298 -3.977 1.00 78.81 132 SER A O 1
ATOM 1053 N N . PHE A 1 133 ? 14.447 7.521 -1.876 1.00 80.38 133 PHE A N 1
ATOM 1054 C CA . PHE A 1 133 ? 15.501 6.525 -2.054 1.00 80.38 133 PHE A CA 1
ATOM 1055 C C . PHE A 1 133 ? 14.864 5.144 -1.926 1.00 80.38 133 PHE A C 1
ATOM 1057 O O . PHE A 1 133 ? 14.186 4.864 -0.932 1.00 80.38 133 PHE A O 1
ATOM 1064 N N . THR A 1 134 ? 15.047 4.271 -2.916 1.00 80.12 134 THR A N 1
ATOM 1065 C CA . THR A 1 134 ? 14.429 2.940 -2.872 1.00 80.12 134 THR A CA 1
ATOM 1066 C C . THR A 1 134 ? 15.355 1.825 -3.335 1.00 80.12 134 THR A C 1
ATOM 1068 O O . THR A 1 134 ? 16.008 1.921 -4.372 1.00 80.12 134 THR A O 1
ATOM 1071 N N . SER A 1 135 ? 15.376 0.741 -2.564 1.00 84.19 135 SER A N 1
ATOM 1072 C CA . SER A 1 135 ? 16.014 -0.522 -2.930 1.00 84.19 135 SER A CA 1
ATOM 1073 C C . SER A 1 135 ? 14.935 -1.576 -3.153 1.00 84.19 135 SER A C 1
ATOM 1075 O O . SER A 1 135 ? 14.202 -1.890 -2.220 1.00 84.19 135 SER A O 1
ATOM 1077 N N . GLY A 1 136 ? 14.817 -2.098 -4.370 1.00 85.19 136 GLY A N 1
ATOM 1078 C CA . GLY A 1 136 ? 13.838 -3.110 -4.752 1.00 85.19 136 GLY A CA 1
ATOM 1079 C C . GLY A 1 136 ? 12.421 -2.552 -4.879 1.00 85.19 136 GLY A C 1
ATOM 1080 O O . GLY A 1 136 ? 11.708 -2.393 -3.887 1.00 85.19 136 GLY A O 1
ATOM 1081 N N . MET A 1 137 ? 11.985 -2.312 -6.114 1.00 88.94 137 MET A N 1
ATOM 1082 C CA . MET A 1 137 ? 10.592 -2.012 -6.442 1.00 88.94 137 MET A CA 1
ATOM 1083 C C . MET A 1 137 ? 10.044 -3.006 -7.452 1.00 88.94 137 MET A C 1
ATOM 1085 O O . MET A 1 137 ? 10.646 -3.224 -8.502 1.00 88.94 137 MET A O 1
ATOM 1089 N N . THR A 1 138 ? 8.863 -3.539 -7.161 1.00 91.69 138 THR A N 1
ATOM 1090 C CA . THR A 1 138 ? 8.050 -4.277 -8.125 1.00 91.69 138 THR A CA 1
ATOM 1091 C C . THR A 1 138 ? 6.726 -3.553 -8.302 1.00 91.69 138 THR A C 1
ATOM 1093 O O . THR A 1 138 ? 6.000 -3.310 -7.336 1.00 91.69 138 THR A O 1
ATOM 1096 N N . ILE A 1 139 ? 6.429 -3.179 -9.541 1.00 88.81 139 ILE A N 1
ATOM 1097 C CA . ILE A 1 139 ? 5.264 -2.376 -9.893 1.00 88.81 139 ILE A CA 1
ATOM 1098 C C . ILE A 1 139 ? 4.433 -3.126 -10.928 1.00 88.81 139 ILE A C 1
ATOM 1100 O O . ILE A 1 139 ? 4.943 -3.518 -11.978 1.00 88.81 139 ILE A O 1
ATOM 1104 N N . HIS A 1 140 ? 3.140 -3.266 -10.648 1.00 88.56 140 HIS A N 1
ATOM 1105 C CA . HIS A 1 140 ? 2.166 -3.869 -11.546 1.00 88.56 140 HIS A CA 1
ATOM 1106 C C . HIS A 1 140 ? 1.014 -2.907 -11.838 1.00 88.56 140 HIS A C 1
ATOM 1108 O O . HIS A 1 140 ? 0.333 -2.453 -10.917 1.00 88.56 140 HIS A O 1
ATOM 1114 N N . PHE A 1 141 ? 0.747 -2.693 -13.128 1.00 83.75 141 PHE A N 1
ATOM 1115 C CA . PHE A 1 141 ? -0.402 -1.959 -13.657 1.00 83.75 141 PHE A CA 1
ATOM 1116 C C . PHE A 1 141 ? -0.538 -0.540 -13.102 1.00 83.75 141 PHE A C 1
ATOM 1118 O O . PHE A 1 141 ? -1.341 -0.276 -12.202 1.00 83.75 141 PHE A O 1
ATOM 1125 N N . ILE A 1 142 ? 0.219 0.384 -13.693 1.00 85.12 142 ILE A N 1
ATOM 1126 C CA . ILE A 1 142 ? 0.158 1.806 -13.350 1.00 85.12 142 ILE A CA 1
ATOM 1127 C C . ILE A 1 142 ? 0.012 2.647 -14.618 1.00 85.12 142 ILE A C 1
ATOM 1129 O O . ILE A 1 142 ? 0.975 2.744 -15.364 1.00 85.12 142 ILE A O 1
ATOM 1133 N N . PRO A 1 143 ? -1.155 3.260 -14.889 1.00 86.00 143 PRO A N 1
ATOM 1134 C CA . PRO A 1 143 ? -1.360 4.204 -15.986 1.00 86.00 143 PRO A CA 1
ATOM 1135 C C . PRO A 1 143 ? -0.295 5.301 -16.081 1.00 86.00 143 PRO A C 1
ATOM 1137 O O . PRO A 1 143 ? 0.292 5.481 -17.148 1.00 86.00 143 PRO A O 1
ATOM 1140 N N . LEU A 1 144 ? -0.025 6.003 -14.977 1.00 88.62 144 LEU A N 1
ATOM 1141 C CA . LEU A 1 144 ? 0.965 7.076 -14.921 1.00 88.62 144 LEU A CA 1
ATOM 1142 C C . LEU A 1 144 ? 1.912 6.890 -13.733 1.00 88.62 144 LEU A C 1
ATOM 1144 O O . LEU A 1 144 ? 1.488 6.950 -12.576 1.00 88.62 144 LEU A O 1
ATOM 1148 N N . LEU A 1 145 ? 3.198 6.702 -14.038 1.00 88.75 145 LEU A N 1
ATOM 1149 C CA . LEU A 1 145 ? 4.277 6.625 -13.058 1.00 88.75 145 LEU A CA 1
ATOM 1150 C C . LEU A 1 145 ? 5.262 7.779 -13.244 1.00 88.75 145 LEU A C 1
ATOM 1152 O O . LEU A 1 145 ? 5.881 7.920 -14.301 1.00 88.75 145 LEU A O 1
ATOM 1156 N N . ILE A 1 146 ? 5.432 8.566 -12.185 1.00 89.25 146 ILE A N 1
ATOM 1157 C CA . ILE A 1 146 ? 6.409 9.650 -12.102 1.00 89.25 146 ILE A CA 1
ATOM 1158 C C . ILE A 1 146 ? 7.398 9.324 -10.983 1.00 89.25 146 ILE A C 1
ATOM 1160 O O . ILE A 1 146 ? 7.008 9.136 -9.828 1.00 89.25 146 ILE A O 1
ATOM 1164 N N . ILE A 1 147 ? 8.684 9.265 -11.327 1.00 86.81 147 ILE A N 1
ATOM 1165 C CA . ILE A 1 147 ? 9.766 8.935 -10.399 1.00 86.81 147 ILE A CA 1
ATOM 1166 C C . ILE A 1 147 ? 10.797 10.064 -10.360 1.00 86.81 147 ILE A C 1
ATOM 1168 O O . ILE A 1 147 ? 11.420 10.394 -11.370 1.00 86.81 147 ILE A O 1
ATOM 1172 N N . HIS A 1 148 ? 11.045 10.571 -9.156 1.00 86.00 148 HIS A N 1
ATOM 1173 C CA . HIS A 1 148 ? 12.118 11.498 -8.813 1.00 86.00 148 HIS A CA 1
ATOM 1174 C C . HIS A 1 148 ? 12.957 10.906 -7.670 1.00 86.00 148 HIS A C 1
ATOM 1176 O O . HIS A 1 148 ? 12.674 11.150 -6.497 1.00 86.00 148 HIS A O 1
ATOM 1182 N N . SER A 1 149 ? 13.949 10.069 -7.975 1.00 77.50 149 SER A N 1
ATOM 1183 C CA . SER A 1 149 ? 14.544 9.204 -6.945 1.00 77.50 149 SER A CA 1
ATOM 1184 C C . SER A 1 149 ? 16.011 8.834 -7.167 1.00 77.50 149 SER A C 1
ATOM 1186 O O . SER A 1 149 ? 16.629 9.137 -8.185 1.00 77.50 149 SER A O 1
ATOM 1188 N N . PHE A 1 150 ? 16.565 8.115 -6.196 1.00 78.31 150 PHE A N 1
ATOM 1189 C CA . PHE A 1 150 ? 17.621 7.138 -6.445 1.00 78.31 150 PHE A CA 1
ATOM 1190 C C . PHE A 1 150 ? 17.015 5.748 -6.282 1.00 78.31 150 PHE A C 1
ATOM 1192 O O . PHE A 1 150 ? 16.371 5.466 -5.263 1.00 78.31 150 PHE A O 1
ATOM 1199 N N . THR A 1 151 ? 17.204 4.868 -7.264 1.00 78.62 151 THR A N 1
ATOM 1200 C CA . THR A 1 151 ? 16.623 3.524 -7.205 1.00 78.62 151 THR A CA 1
ATOM 1201 C C . THR A 1 151 ? 17.596 2.431 -7.623 1.00 78.62 151 THR A C 1
ATOM 1203 O O . THR A 1 151 ? 18.258 2.517 -8.654 1.00 78.62 151 THR A O 1
ATOM 1206 N N . SER A 1 152 ? 17.651 1.373 -6.815 1.00 82.25 152 SER A N 1
ATOM 1207 C CA . SER A 1 152 ? 18.359 0.131 -7.124 1.00 82.25 152 SER A CA 1
ATOM 1208 C C . SER A 1 152 ? 17.346 -0.998 -7.280 1.00 82.25 152 SER A C 1
ATOM 1210 O O . SER A 1 152 ? 16.610 -1.278 -6.338 1.00 82.25 152 SER A O 1
ATOM 1212 N N . GLY A 1 153 ? 17.296 -1.631 -8.449 1.00 81.75 153 GLY A N 1
ATOM 1213 C CA . GLY A 1 153 ? 16.389 -2.732 -8.757 1.00 81.75 153 GLY A CA 1
ATOM 1214 C C . GLY A 1 153 ? 14.939 -2.278 -8.912 1.00 81.75 153 GLY A C 1
ATOM 1215 O O . GLY A 1 153 ? 14.205 -2.150 -7.931 1.00 81.75 153 GLY A O 1
ATOM 1216 N N . MET A 1 154 ? 14.504 -2.086 -10.154 1.00 86.00 154 MET A N 1
ATOM 1217 C CA . MET A 1 154 ? 13.099 -1.876 -10.503 1.00 86.00 154 MET A CA 1
ATOM 1218 C C . MET A 1 154 ? 12.622 -2.930 -11.487 1.00 86.00 154 MET A C 1
ATOM 1220 O O . MET A 1 154 ? 13.247 -3.134 -12.526 1.00 86.00 154 MET A O 1
ATOM 1224 N N . THR A 1 155 ? 11.471 -3.523 -11.196 1.00 88.06 155 THR A N 1
ATOM 1225 C CA . THR A 1 155 ? 10.727 -4.355 -12.140 1.00 88.06 155 THR A CA 1
ATOM 1226 C C . THR A 1 155 ? 9.360 -3.734 -12.375 1.00 88.06 155 THR A C 1
ATOM 1228 O O . THR A 1 155 ? 8.604 -3.488 -11.434 1.00 88.06 155 THR A O 1
ATOM 1231 N N . ILE A 1 156 ? 9.054 -3.457 -13.639 1.00 84.19 156 ILE A N 1
ATOM 1232 C CA . ILE A 1 156 ? 7.841 -2.765 -14.059 1.00 84.19 156 ILE A CA 1
ATOM 1233 C C . ILE A 1 156 ? 7.049 -3.647 -15.023 1.00 84.19 156 ILE A C 1
ATOM 1235 O O . ILE A 1 156 ? 7.506 -3.985 -16.120 1.00 84.19 156 ILE A O 1
ATOM 1239 N N . HIS A 1 157 ? 5.814 -3.949 -14.634 1.00 82.62 157 HIS A N 1
ATOM 1240 C CA . HIS A 1 157 ? 4.837 -4.662 -15.441 1.00 82.62 157 HIS A CA 1
ATOM 1241 C C . HIS A 1 157 ? 3.690 -3.720 -15.819 1.00 82.62 157 HIS A C 1
ATOM 1243 O O . HIS A 1 157 ? 2.866 -3.374 -14.975 1.00 82.62 157 HIS A O 1
ATOM 1249 N N . PHE A 1 158 ? 3.629 -3.360 -17.104 1.00 78.44 158 PHE A N 1
ATOM 1250 C CA . PHE A 1 158 ? 2.585 -2.539 -17.727 1.00 78.44 158 PHE A CA 1
ATOM 1251 C C . PHE A 1 158 ? 2.428 -1.123 -17.148 1.00 78.44 158 PHE A C 1
ATOM 1253 O O . PHE A 1 158 ? 1.737 -0.908 -16.149 1.00 78.44 158 PHE A O 1
ATOM 1260 N N . ILE A 1 159 ? 3.019 -0.143 -17.838 1.00 78.69 159 ILE A N 1
ATOM 1261 C CA . ILE A 1 159 ? 2.849 1.284 -17.545 1.00 78.69 159 ILE A CA 1
ATOM 1262 C C . ILE A 1 159 ? 2.659 2.076 -18.842 1.00 78.69 159 ILE A C 1
ATOM 1264 O O . ILE A 1 159 ? 3.616 2.206 -19.594 1.00 78.69 159 ILE A O 1
ATOM 1268 N N . PRO A 1 160 ? 1.463 2.619 -19.126 1.00 80.75 160 PRO A N 1
ATOM 1269 C CA . PRO A 1 160 ? 1.206 3.514 -20.252 1.00 80.75 160 PRO A CA 1
ATOM 1270 C C . PRO A 1 160 ? 2.185 4.694 -20.381 1.00 80.75 160 PRO A C 1
ATOM 1272 O O . PRO A 1 160 ? 2.713 4.923 -21.470 1.00 80.75 160 PRO A O 1
ATOM 1275 N N . LEU A 1 161 ? 2.445 5.417 -19.287 1.00 83.25 161 LEU A N 1
ATOM 1276 C CA . LEU A 1 161 ? 3.361 6.560 -19.263 1.00 83.25 161 LEU A CA 1
ATOM 1277 C C . LEU A 1 161 ? 4.317 6.484 -18.067 1.00 83.25 161 LEU A C 1
ATOM 1279 O O . LEU A 1 161 ? 3.884 6.546 -16.913 1.00 83.25 161 LEU A O 1
ATOM 1283 N N . LEU A 1 162 ? 5.617 6.388 -18.358 1.00 83.94 162 LEU A N 1
ATOM 1284 C CA . LEU A 1 162 ? 6.696 6.407 -17.372 1.00 83.94 162 LEU A CA 1
ATOM 1285 C C . LEU A 1 162 ? 7.588 7.637 -17.562 1.00 83.94 162 LEU A C 1
ATOM 1287 O O . LEU A 1 162 ? 8.199 7.815 -18.615 1.00 83.94 162 LEU A O 1
ATOM 1291 N N . ILE A 1 163 ? 7.696 8.451 -16.513 1.00 84.44 163 ILE A N 1
ATOM 1292 C CA . ILE A 1 163 ? 8.582 9.614 -16.448 1.00 84.44 163 ILE A CA 1
ATOM 1293 C C . ILE A 1 163 ? 9.592 9.399 -15.321 1.00 84.44 163 ILE A C 1
ATOM 1295 O O . ILE A 1 163 ? 9.212 9.186 -14.168 1.00 84.44 163 ILE A O 1
ATOM 1299 N N . ILE A 1 164 ? 10.882 9.467 -15.650 1.00 80.06 164 ILE A N 1
ATOM 1300 C CA . ILE A 1 164 ? 11.979 9.248 -14.704 1.00 80.06 164 ILE A CA 1
ATOM 1301 C C . ILE A 1 164 ? 12.948 10.433 -14.711 1.00 80.06 164 ILE A C 1
ATOM 1303 O O . ILE A 1 164 ? 13.570 10.744 -15.727 1.00 80.06 164 ILE A O 1
ATOM 1307 N N . HIS A 1 165 ? 13.164 11.007 -13.530 1.00 80.81 165 HIS A N 1
ATOM 1308 C CA . HIS A 1 165 ? 14.196 11.998 -13.229 1.00 80.81 165 HIS A CA 1
ATOM 1309 C C . HIS A 1 165 ? 15.058 11.491 -12.062 1.00 80.81 165 HIS A C 1
ATOM 1311 O O . HIS A 1 165 ? 14.748 11.754 -10.900 1.00 80.81 165 HIS A O 1
ATOM 1317 N N . SER A 1 166 ? 16.086 10.679 -12.331 1.00 71.56 166 SER A N 1
ATOM 1318 C CA . SER A 1 166 ? 16.694 9.863 -11.265 1.00 71.56 166 SER A CA 1
ATOM 1319 C C . SER A 1 166 ? 18.128 9.383 -11.533 1.00 71.56 166 SER A C 1
ATOM 1321 O O . SER A 1 166 ? 18.708 9.588 -12.598 1.00 71.56 166 SER A O 1
ATOM 1323 N N . PHE A 1 167 ? 18.700 8.688 -10.553 1.00 71.69 167 PHE A N 1
ATOM 1324 C CA . PHE A 1 167 ? 19.762 7.710 -10.793 1.00 71.69 167 PHE A CA 1
ATOM 1325 C C . PHE A 1 167 ? 19.173 6.313 -10.602 1.00 71.69 167 PHE A C 1
ATOM 1327 O O . PHE A 1 167 ? 18.620 6.021 -9.539 1.00 71.69 167 PHE A O 1
ATOM 1334 N N . THR A 1 168 ? 19.286 5.447 -11.612 1.00 70.56 168 THR A N 1
ATOM 1335 C CA . THR A 1 168 ? 18.757 4.076 -11.545 1.00 70.56 168 THR A CA 1
ATOM 1336 C C . THR A 1 168 ? 19.829 3.032 -11.850 1.00 70.56 168 THR A C 1
ATOM 1338 O O . THR A 1 168 ? 20.542 3.129 -12.848 1.00 70.56 168 THR A O 1
ATOM 1341 N N . SER A 1 169 ? 19.907 1.994 -11.018 1.00 76.62 169 SER A N 1
ATOM 1342 C CA . SER A 1 169 ? 20.702 0.788 -11.271 1.00 76.62 169 SER A CA 1
ATOM 1343 C C . SER A 1 169 ? 19.780 -0.425 -11.367 1.00 76.62 169 SER A C 1
ATOM 1345 O O . SER A 1 169 ? 19.069 -0.712 -10.408 1.00 76.62 169 SER A O 1
ATOM 1347 N N . GLY A 1 170 ? 19.784 -1.131 -12.497 1.00 73.44 170 GLY A N 1
ATOM 1348 C CA . GLY A 1 170 ? 18.965 -2.321 -12.724 1.00 73.44 170 GLY A CA 1
ATOM 1349 C C . GLY A 1 170 ? 17.484 -1.992 -12.903 1.00 73.44 170 GLY A C 1
ATOM 1350 O O . GLY A 1 170 ? 16.743 -1.844 -11.931 1.00 73.44 170 GLY A O 1
ATOM 1351 N N . MET A 1 171 ? 17.037 -1.911 -14.153 1.00 77.81 171 MET A N 1
ATOM 1352 C CA . MET A 1 171 ? 15.640 -1.676 -14.512 1.00 77.81 171 MET A CA 1
ATOM 1353 C C . MET A 1 171 ? 15.176 -2.724 -15.521 1.00 77.81 171 MET A C 1
ATOM 1355 O O . MET A 1 171 ? 15.747 -2.831 -16.601 1.00 77.81 171 MET A O 1
ATOM 1359 N N . THR A 1 172 ? 14.124 -3.464 -15.183 1.00 81.06 172 THR A N 1
ATOM 1360 C CA . THR A 1 172 ? 13.442 -4.383 -16.099 1.00 81.06 172 THR A CA 1
ATOM 1361 C C . THR A 1 172 ? 12.039 -3.866 -16.375 1.00 81.06 172 THR A C 1
ATOM 1363 O O . THR A 1 172 ? 11.260 -3.625 -15.451 1.00 81.06 172 THR A O 1
ATOM 1366 N N . ILE A 1 173 ? 11.709 -3.695 -17.649 1.00 76.75 173 ILE A N 1
ATOM 1367 C CA . ILE A 1 173 ? 10.424 -3.189 -18.115 1.00 76.75 173 ILE A CA 1
ATOM 1368 C C . ILE A 1 173 ? 9.799 -4.216 -19.052 1.00 76.75 173 ILE A C 1
ATOM 1370 O O . ILE A 1 173 ? 10.397 -4.586 -20.059 1.00 76.75 173 ILE A O 1
ATOM 1374 N N . HIS A 1 174 ? 8.560 -4.618 -18.777 1.00 76.50 174 HIS A N 1
ATOM 1375 C CA . HIS A 1 174 ? 7.841 -5.545 -19.651 1.00 76.50 174 HIS A CA 1
ATOM 1376 C C . HIS A 1 174 ? 6.957 -4.869 -20.699 1.00 76.50 174 HIS A C 1
ATOM 1378 O O . HIS A 1 174 ? 6.871 -5.372 -21.806 1.00 76.50 174 HIS A O 1
ATOM 1384 N N . PHE A 1 175 ? 6.286 -3.760 -20.384 1.00 71.50 175 PHE A N 1
ATOM 1385 C CA . PHE A 1 175 ? 5.412 -3.070 -21.341 1.00 71.50 175 PHE A CA 1
ATOM 1386 C C . PHE A 1 175 ? 5.277 -1.597 -20.976 1.00 71.50 175 PHE A C 1
ATOM 1388 O O . PHE A 1 175 ? 4.748 -1.294 -19.904 1.00 71.50 175 PHE A O 1
ATOM 1395 N N . ILE A 1 176 ? 5.736 -0.706 -21.862 1.00 68.44 176 ILE A N 1
ATOM 1396 C CA . ILE A 1 176 ? 5.584 0.748 -21.738 1.00 68.44 176 ILE A CA 1
ATOM 1397 C C . ILE A 1 176 ? 5.380 1.374 -23.126 1.00 68.44 176 ILE A C 1
ATOM 1399 O O . ILE A 1 176 ? 6.267 1.260 -23.966 1.00 68.44 176 ILE A O 1
ATOM 1403 N N . PRO A 1 177 ? 4.238 2.032 -23.381 1.00 68.81 177 PRO A N 1
ATOM 1404 C CA . PRO A 1 177 ? 3.985 2.820 -24.585 1.00 68.81 177 PRO A CA 1
ATOM 1405 C C . PRO A 1 177 ? 4.805 4.108 -24.698 1.00 68.81 177 PRO A C 1
ATOM 1407 O O . PRO A 1 177 ? 5.230 4.436 -25.801 1.00 68.81 177 PRO A O 1
ATOM 1410 N N . LEU A 1 178 ? 4.999 4.848 -23.598 1.00 72.88 178 LEU A N 1
ATOM 1411 C CA . LEU A 1 178 ? 5.774 6.091 -23.587 1.00 72.88 178 LEU A CA 1
ATOM 1412 C C . LEU A 1 178 ? 6.696 6.157 -22.366 1.00 72.88 178 LEU A C 1
ATOM 1414 O O . LEU A 1 178 ? 6.246 6.127 -21.219 1.00 72.88 178 LEU A O 1
ATOM 1418 N N . LEU A 1 179 ? 7.993 6.281 -22.640 1.00 74.38 179 LEU A N 1
ATOM 1419 C CA . LEU A 1 179 ? 9.060 6.381 -21.650 1.00 74.38 179 LEU A CA 1
ATOM 1420 C C . LEU A 1 179 ? 9.834 7.682 -21.863 1.00 74.38 179 LEU A C 1
ATOM 1422 O O . LEU A 1 179 ? 10.336 7.920 -22.959 1.00 74.38 179 LEU A O 1
ATOM 1426 N N . ILE A 1 180 ? 9.933 8.494 -20.810 1.00 75.12 180 ILE A N 1
ATOM 1427 C CA . ILE A 1 180 ? 10.715 9.733 -20.762 1.00 75.12 180 ILE A CA 1
ATOM 1428 C C . ILE A 1 180 ? 11.736 9.603 -19.632 1.00 75.12 180 ILE A C 1
ATOM 1430 O O . ILE A 1 180 ? 11.371 9.381 -18.477 1.00 75.12 180 ILE A O 1
ATOM 1434 N N . ILE A 1 181 ? 13.020 9.751 -19.961 1.00 70.56 181 ILE A N 1
ATOM 1435 C CA . ILE A 1 181 ? 14.124 9.615 -19.005 1.00 70.56 181 ILE A CA 1
ATOM 1436 C C . ILE A 1 181 ? 15.030 10.841 -19.075 1.00 70.56 181 ILE A C 1
ATOM 1438 O O . ILE A 1 181 ? 15.577 11.151 -20.132 1.00 70.56 181 ILE A O 1
ATOM 1442 N N . HIS A 1 182 ? 15.242 11.463 -17.917 1.00 70.19 182 HIS A N 1
ATOM 1443 C CA . HIS A 1 182 ? 16.228 12.509 -17.655 1.00 70.19 182 HIS A CA 1
ATOM 1444 C C . HIS A 1 182 ? 17.114 12.065 -16.484 1.00 70.19 182 HIS A C 1
ATOM 1446 O O . HIS A 1 182 ? 16.894 12.450 -15.334 1.00 70.19 182 HIS A O 1
ATOM 1452 N N . SER A 1 183 ? 18.043 11.144 -16.744 1.00 63.94 183 SER A N 1
ATOM 1453 C CA . SER A 1 183 ? 18.618 10.315 -15.680 1.00 63.94 183 SER A CA 1
ATOM 1454 C C . SER A 1 183 ? 19.992 9.734 -16.057 1.00 63.94 183 SER A C 1
ATOM 1456 O O . SER A 1 183 ? 20.373 9.727 -17.231 1.00 63.94 183 SER A O 1
ATOM 1458 N N . PHE A 1 184 ? 20.727 9.225 -15.065 1.00 63.94 184 PHE A N 1
ATOM 1459 C CA . PHE A 1 184 ? 21.792 8.238 -15.280 1.00 63.94 184 PHE A CA 1
ATOM 1460 C C . PHE A 1 184 ? 21.215 6.847 -15.014 1.00 63.94 184 PHE A C 1
ATOM 1462 O O . PHE A 1 184 ? 20.750 6.575 -13.903 1.00 63.94 184 PHE A O 1
ATOM 1469 N N . THR A 1 185 ? 21.269 5.956 -16.008 1.00 63.47 185 THR A N 1
ATOM 1470 C CA . THR A 1 185 ? 20.819 4.565 -15.836 1.00 63.47 185 THR A CA 1
ATOM 1471 C C . THR A 1 185 ? 21.908 3.560 -16.201 1.00 63.47 185 THR A C 1
ATOM 1473 O O . THR A 1 185 ? 22.511 3.640 -17.274 1.00 63.47 185 THR A O 1
ATOM 1476 N N . SER A 1 186 ? 22.130 2.591 -15.309 1.00 65.12 186 SER A N 1
ATOM 1477 C CA . SER A 1 186 ? 23.017 1.443 -15.515 1.00 65.12 186 SER A CA 1
ATOM 1478 C C . SER A 1 186 ? 22.214 0.146 -15.474 1.00 65.12 186 SER A C 1
ATOM 1480 O O . SER A 1 186 ? 21.579 -0.138 -14.462 1.00 65.12 186 SER A O 1
ATOM 1482 N N . GLY A 1 187 ? 22.273 -0.652 -16.543 1.00 65.12 187 GLY A N 1
ATOM 1483 C CA . GLY A 1 187 ? 21.567 -1.932 -16.638 1.00 65.12 187 GLY A CA 1
ATOM 1484 C C . GLY A 1 187 ? 20.065 -1.738 -16.832 1.00 65.12 187 GLY A C 1
ATOM 1485 O O . GLY A 1 187 ? 19.313 -1.619 -15.865 1.00 65.12 187 GLY A O 1
ATOM 1486 N N . MET A 1 188 ? 19.634 -1.696 -18.090 1.00 70.50 188 MET A N 1
ATOM 1487 C CA . MET A 1 188 ? 18.231 -1.567 -18.476 1.00 70.50 188 MET A CA 1
ATOM 1488 C C . MET A 1 188 ? 17.861 -2.680 -19.452 1.00 70.50 188 MET A C 1
ATOM 1490 O O . MET A 1 188 ? 18.569 -2.905 -20.430 1.00 70.50 188 MET A O 1
ATOM 1494 N N . THR A 1 189 ? 16.732 -3.335 -19.202 1.00 71.75 189 THR A N 1
ATOM 1495 C CA . THR A 1 189 ? 16.151 -4.367 -20.062 1.00 71.75 189 THR A CA 1
ATOM 1496 C C . THR A 1 189 ? 14.688 -4.015 -20.325 1.00 71.75 189 THR A C 1
ATOM 1498 O O . THR A 1 189 ? 13.933 -3.769 -19.385 1.00 71.75 189 THR A O 1
ATOM 1501 N N . ILE A 1 190 ? 14.279 -3.966 -21.596 1.00 68.62 190 ILE A N 1
ATOM 1502 C CA . ILE A 1 190 ? 12.919 -3.593 -22.020 1.00 68.62 190 ILE A CA 1
ATOM 1503 C C . ILE A 1 190 ? 12.362 -4.674 -22.953 1.00 68.62 190 ILE A C 1
ATOM 1505 O O . ILE A 1 190 ? 13.040 -5.081 -23.892 1.00 68.62 190 ILE A O 1
ATOM 1509 N N . HIS A 1 191 ? 11.120 -5.104 -22.723 1.00 67.00 191 HIS A N 1
ATOM 1510 C CA . HIS A 1 191 ? 10.442 -6.158 -23.482 1.00 67.00 191 HIS A CA 1
ATOM 1511 C C . HIS A 1 191 ? 9.148 -5.683 -24.207 1.00 67.00 191 HIS A C 1
ATOM 1513 O O . HIS A 1 191 ? 8.172 -6.423 -24.193 1.00 67.00 191 HIS A O 1
ATOM 1519 N N . PHE A 1 192 ? 9.083 -4.486 -24.838 1.00 59.34 192 PHE A N 1
ATOM 1520 C CA . PHE A 1 192 ? 7.947 -4.064 -25.713 1.00 59.34 192 PHE A CA 1
ATOM 1521 C C . PHE A 1 192 ? 8.219 -2.814 -26.612 1.00 59.34 192 PHE A C 1
ATOM 1523 O O . PHE A 1 192 ? 9.147 -2.067 -26.321 1.00 59.34 192 PHE A O 1
ATOM 1530 N N . ILE A 1 193 ? 7.407 -2.580 -27.674 1.00 52.81 193 ILE A N 1
ATOM 1531 C CA . ILE A 1 193 ? 7.583 -1.621 -28.811 1.00 52.81 193 ILE A CA 1
ATOM 1532 C C . ILE A 1 193 ? 6.338 -0.696 -28.978 1.00 52.81 193 ILE A C 1
ATOM 1534 O O . ILE A 1 193 ? 5.269 -1.238 -29.280 1.00 52.81 193 ILE A O 1
ATOM 1538 N N . PRO A 1 194 ? 6.389 0.646 -28.736 1.00 51.16 194 PRO A N 1
ATOM 1539 C CA . PRO A 1 194 ? 6.446 1.716 -29.778 1.00 51.16 194 PRO A CA 1
ATOM 1540 C C . PRO A 1 194 ? 7.178 3.023 -29.260 1.00 51.16 194 PRO A C 1
ATOM 1542 O O . PRO A 1 194 ? 8.058 2.851 -28.423 1.00 51.16 194 PRO A O 1
ATOM 1545 N N . PRO A 1 195 ? 6.998 4.284 -29.761 1.00 51.34 195 PRO A N 1
ATOM 1546 C CA . PRO A 1 195 ? 8.070 5.301 -29.828 1.00 51.34 195 PRO A CA 1
ATOM 1547 C C . PRO A 1 195 ? 8.711 5.691 -28.487 1.00 51.34 195 PRO A C 1
ATOM 1549 O O . PRO A 1 195 ? 8.047 6.063 -27.521 1.00 51.34 195 PRO A O 1
ATOM 1552 N N . LEU A 1 196 ? 10.043 5.694 -28.494 1.00 53.31 196 LEU A N 1
ATOM 1553 C CA . LEU A 1 196 ? 10.900 5.926 -27.339 1.00 53.31 196 LEU A CA 1
ATOM 1554 C C . LEU A 1 196 ? 11.596 7.289 -27.456 1.00 53.31 196 LEU A C 1
ATOM 1556 O O . LEU A 1 196 ? 12.303 7.540 -28.434 1.00 53.31 196 LEU A O 1
ATOM 1560 N N . ILE A 1 197 ? 11.418 8.159 -26.457 1.00 54.03 197 ILE A N 1
ATOM 1561 C CA . ILE A 1 197 ? 12.101 9.458 -26.372 1.00 54.03 197 ILE A CA 1
ATOM 1562 C C . ILE A 1 197 ? 13.043 9.419 -25.171 1.00 54.03 197 ILE A C 1
ATOM 1564 O O . ILE A 1 197 ? 12.609 9.455 -24.021 1.00 54.03 197 ILE A O 1
ATOM 1568 N N . ILE A 1 198 ? 14.347 9.360 -25.434 1.00 54.59 198 ILE A N 1
ATOM 1569 C CA . ILE A 1 198 ? 15.359 9.298 -24.378 1.00 54.59 198 ILE A CA 1
ATOM 1570 C C . ILE A 1 198 ? 16.258 10.530 -24.417 1.00 54.59 198 ILE A C 1
ATOM 1572 O O . ILE A 1 198 ? 16.855 10.849 -25.444 1.00 54.59 198 ILE A O 1
ATOM 1576 N N . HIS A 1 199 ? 16.418 11.166 -23.255 1.00 52.12 199 HIS A N 1
ATOM 1577 C CA . HIS A 1 199 ? 17.361 12.255 -23.035 1.00 52.12 199 HIS A CA 1
ATOM 1578 C C . HIS A 1 199 ? 18.279 11.928 -21.839 1.00 52.12 199 HIS A C 1
ATOM 1580 O O . HIS A 1 199 ? 18.156 12.507 -20.755 1.00 52.12 199 HIS A O 1
ATOM 1586 N N . SER A 1 200 ? 19.203 10.976 -22.011 1.00 47.56 200 SER A N 1
ATOM 1587 C CA . SER A 1 200 ? 20.018 10.448 -20.901 1.00 47.56 200 SER A CA 1
ATOM 1588 C C . SER A 1 200 ? 21.414 9.952 -21.296 1.00 47.56 200 SER A C 1
ATOM 1590 O O . SER A 1 200 ? 21.678 9.634 -22.455 1.00 47.56 200 SER A O 1
ATOM 1592 N N . PHE A 1 201 ? 22.286 9.815 -20.289 1.00 44.50 201 PHE A N 1
ATOM 1593 C CA . PHE A 1 201 ? 23.530 9.042 -20.355 1.00 44.50 201 PHE A CA 1
ATOM 1594 C C . PHE A 1 201 ? 23.235 7.604 -19.901 1.00 44.50 201 PHE A C 1
ATOM 1596 O O . PHE A 1 201 ? 22.875 7.366 -18.745 1.00 44.50 201 PHE A O 1
ATOM 1603 N N . THR A 1 202 ? 23.330 6.641 -20.813 1.00 49.22 202 THR A N 1
ATOM 1604 C CA . THR A 1 202 ? 22.795 5.280 -20.619 1.00 49.22 202 THR A CA 1
ATOM 1605 C C . THR A 1 202 ? 23.734 4.224 -21.176 1.00 49.22 202 THR A C 1
ATOM 1607 O O . THR A 1 202 ? 24.154 4.317 -22.330 1.00 49.22 202 THR A O 1
ATOM 1610 N N . ARG A 1 203 ? 24.012 3.187 -20.377 1.00 43.66 203 ARG A N 1
ATOM 1611 C CA . ARG A 1 203 ? 24.642 1.941 -20.836 1.00 43.66 203 ARG A CA 1
ATOM 1612 C C . ARG A 1 203 ? 23.538 0.925 -21.141 1.00 43.66 203 ARG A C 1
ATOM 1614 O O . ARG A 1 203 ? 22.837 0.506 -20.221 1.00 43.66 203 ARG A O 1
ATOM 1621 N N . TYR A 1 204 ? 23.379 0.577 -22.417 1.00 51.84 204 TYR A N 1
ATOM 1622 C CA . TYR A 1 204 ? 22.358 -0.358 -22.896 1.00 51.84 204 TYR A CA 1
ATOM 1623 C C . TYR A 1 204 ? 22.945 -1.744 -23.148 1.00 51.84 204 TYR A C 1
ATOM 1625 O O . TYR A 1 204 ? 23.966 -1.846 -23.821 1.00 51.84 204 TYR A O 1
ATOM 1633 N N . ASP A 1 205 ? 22.224 -2.781 -22.728 1.00 46.97 205 ASP A N 1
ATOM 1634 C CA . ASP A 1 205 ? 22.381 -4.150 -23.221 1.00 46.97 205 ASP A CA 1
ATOM 1635 C C . ASP A 1 205 ? 21.050 -4.522 -23.911 1.00 46.97 205 ASP A C 1
ATOM 1637 O O . ASP A 1 205 ? 20.122 -5.018 -23.277 1.00 46.97 205 ASP A O 1
ATOM 1641 N N . ASN A 1 206 ? 20.891 -4.168 -25.195 1.00 50.06 206 ASN A N 1
ATOM 1642 C CA . ASN A 1 206 ? 19.601 -4.257 -25.904 1.00 50.06 206 ASN A CA 1
ATOM 1643 C C . ASN A 1 206 ? 19.476 -5.508 -26.794 1.00 50.06 206 ASN A C 1
ATOM 1645 O O . ASN A 1 206 ? 20.442 -5.940 -27.422 1.00 50.06 206 ASN A O 1
ATOM 1649 N N . SER A 1 207 ? 18.236 -5.989 -26.970 1.00 35.28 207 SER A N 1
ATOM 1650 C CA . SER A 1 207 ? 17.830 -6.888 -28.064 1.00 35.28 207 SER A CA 1
ATOM 1651 C C . SER A 1 207 ? 16.551 -6.369 -28.776 1.00 35.28 207 SER A C 1
ATOM 1653 O O . SER A 1 207 ? 15.465 -6.460 -28.220 1.00 35.28 207 SER A O 1
ATOM 1655 N N . PHE A 1 208 ? 16.719 -5.848 -30.016 1.00 36.62 208 PHE A N 1
ATOM 1656 C CA . PHE A 1 208 ? 15.716 -5.477 -31.070 1.00 36.62 208 PHE A CA 1
ATOM 1657 C C . PHE A 1 208 ? 14.699 -4.330 -30.779 1.00 36.62 208 PHE A C 1
ATOM 1659 O O . PHE A 1 208 ? 14.547 -3.948 -29.630 1.00 36.62 208 PHE A O 1
ATOM 1666 N N . HIS A 1 209 ? 13.893 -3.733 -31.693 1.00 39.19 209 HIS A N 1
ATOM 1667 C CA . HIS A 1 209 ? 13.982 -3.192 -33.081 1.00 39.19 209 HIS A CA 1
ATOM 1668 C C . HIS A 1 209 ? 12.887 -2.084 -33.215 1.00 39.19 209 HIS A C 1
ATOM 1670 O O . HIS A 1 209 ? 11.719 -2.394 -32.995 1.00 39.19 209 HIS A O 1
ATOM 1676 N N . SER A 1 210 ? 13.236 -0.824 -33.547 1.00 32.59 210 SER A N 1
ATOM 1677 C CA . SER A 1 210 ? 12.420 0.264 -34.180 1.00 32.59 210 SER A CA 1
ATOM 1678 C C . SER A 1 210 ? 12.920 1.681 -33.798 1.00 32.59 210 SER A C 1
ATOM 1680 O O . SER A 1 210 ? 13.856 1.807 -33.010 1.00 32.59 210 SER A O 1
ATOM 1682 N N . LEU A 1 211 ? 12.363 2.728 -34.441 1.00 36.38 211 LEU A N 1
ATOM 1683 C CA . LEU A 1 211 ? 12.849 4.120 -34.480 1.00 36.38 211 LEU A CA 1
ATOM 1684 C C . LEU A 1 211 ? 13.210 4.686 -33.098 1.00 36.38 211 LEU A C 1
ATOM 1686 O O . LEU A 1 211 ? 12.367 4.860 -32.221 1.00 36.38 211 LEU A O 1
ATOM 1690 N N . LEU A 1 212 ? 14.485 5.031 -32.967 1.00 46.47 212 LEU A N 1
ATOM 1691 C CA . LEU A 1 212 ? 15.134 5.455 -31.742 1.00 46.47 212 LEU A CA 1
ATOM 1692 C C . LEU A 1 212 ? 15.617 6.895 -31.927 1.00 46.47 212 LEU A C 1
ATOM 1694 O O . LEU A 1 212 ? 16.578 7.131 -32.660 1.00 46.47 212 LEU A O 1
ATOM 1698 N N . ILE A 1 213 ? 14.953 7.860 -31.288 1.00 41.06 213 ILE A N 1
ATOM 1699 C CA . ILE A 1 213 ? 15.455 9.237 -31.225 1.00 41.06 213 ILE A CA 1
ATOM 1700 C C . ILE A 1 213 ? 16.302 9.338 -29.959 1.00 41.06 213 ILE A C 1
ATOM 1702 O O . ILE A 1 213 ? 15.796 9.547 -28.857 1.00 41.06 213 ILE A O 1
ATOM 1706 N N . ILE A 1 214 ? 17.603 9.126 -30.132 1.00 46.97 214 ILE A N 1
ATOM 1707 C CA . ILE A 1 214 ? 18.610 9.305 -29.090 1.00 46.97 214 ILE A CA 1
ATOM 1708 C C . ILE A 1 214 ? 19.265 10.672 -29.266 1.00 46.97 214 ILE A C 1
ATOM 1710 O O . ILE A 1 214 ? 19.790 10.983 -30.334 1.00 46.97 214 ILE A O 1
ATOM 1714 N N . HIS A 1 215 ? 19.326 11.442 -28.184 1.00 40.31 215 HIS A N 1
ATOM 1715 C CA . HIS A 1 215 ? 20.256 12.558 -28.054 1.00 40.31 215 HIS A CA 1
ATOM 1716 C C . HIS A 1 215 ? 21.247 12.216 -26.928 1.00 40.31 215 HIS A C 1
ATOM 1718 O O . HIS A 1 215 ? 21.011 12.546 -25.768 1.00 40.31 215 HIS A O 1
ATOM 1724 N N . SER A 1 216 ? 22.322 11.473 -27.234 1.00 40.25 216 SER A N 1
ATOM 1725 C CA . SER A 1 216 ? 23.275 10.978 -26.220 1.00 40.25 216 SER A CA 1
ATOM 1726 C C . SER A 1 216 ? 24.740 11.048 -26.652 1.00 40.25 216 SER A C 1
ATOM 1728 O O . SER A 1 216 ? 25.048 10.883 -27.829 1.00 40.25 216 SER A O 1
ATOM 1730 N N . PHE A 1 217 ? 25.637 11.158 -25.671 1.00 33.09 217 PHE A N 1
ATOM 1731 C CA . PHE A 1 217 ? 27.063 10.823 -25.772 1.00 33.09 217 PHE A CA 1
ATOM 1732 C C . PHE A 1 217 ? 27.243 9.389 -25.222 1.00 33.09 217 PHE A C 1
ATOM 1734 O O . PHE A 1 217 ? 26.878 9.139 -24.074 1.00 33.09 217 PHE A O 1
ATOM 1741 N N . THR A 1 218 ? 27.740 8.432 -26.014 1.00 36.59 218 THR A N 1
ATOM 1742 C CA . THR A 1 218 ? 27.811 6.992 -25.650 1.00 36.59 218 THR A CA 1
ATOM 1743 C C . THR A 1 218 ? 29.242 6.464 -25.593 1.00 36.59 218 THR A C 1
ATOM 1745 O O . THR A 1 218 ? 30.022 6.741 -26.498 1.00 36.59 218 THR A O 1
ATOM 1748 N N . SER A 1 219 ? 29.576 5.646 -24.583 1.00 29.62 219 SER A N 1
ATOM 1749 C CA . SER A 1 219 ? 30.919 5.058 -24.402 1.00 29.62 219 SER A CA 1
ATOM 1750 C C . SER A 1 219 ? 31.058 3.559 -24.721 1.00 29.62 219 SER A C 1
ATOM 1752 O O . SER A 1 219 ? 32.157 3.032 -24.618 1.00 29.62 219 SER A O 1
ATOM 1754 N N . SER A 1 220 ? 30.007 2.845 -25.131 1.00 31.05 220 SER A N 1
ATOM 1755 C CA . SER A 1 220 ? 30.108 1.530 -25.803 1.00 31.05 220 SER A CA 1
ATOM 1756 C C . SER A 1 220 ? 28.715 1.051 -26.207 1.00 31.05 220 SER A C 1
ATOM 1758 O O . SER A 1 220 ? 27.758 1.258 -25.463 1.00 31.05 220 SER A O 1
ATOM 1760 N N . MET A 1 221 ? 28.591 0.433 -27.382 1.00 36.09 221 MET A N 1
ATOM 1761 C CA . MET A 1 221 ? 27.333 -0.130 -27.873 1.00 36.09 221 MET A CA 1
ATOM 1762 C C . MET A 1 221 ? 27.607 -1.482 -28.536 1.00 36.09 221 MET A C 1
ATOM 1764 O O . MET A 1 221 ? 28.433 -1.553 -29.444 1.00 36.09 221 MET A O 1
ATOM 1768 N N . THR A 1 222 ? 26.890 -2.529 -28.123 1.00 30.67 222 THR A N 1
ATOM 1769 C CA . THR A 1 222 ? 26.818 -3.809 -28.845 1.00 30.67 222 THR A CA 1
ATOM 1770 C C . THR A 1 222 ? 25.364 -4.009 -29.268 1.00 30.67 222 THR A C 1
ATOM 1772 O O . THR A 1 222 ? 24.498 -4.215 -28.423 1.00 30.67 222 THR A O 1
ATOM 1775 N N . ILE A 1 223 ? 25.074 -3.889 -30.568 1.00 34.53 223 ILE A N 1
ATOM 1776 C CA . ILE A 1 223 ? 23.728 -4.082 -31.133 1.00 34.53 223 ILE A CA 1
ATOM 1777 C C . ILE A 1 223 ? 23.707 -5.412 -31.888 1.00 34.53 223 ILE A C 1
ATOM 1779 O O . ILE A 1 223 ? 24.469 -5.583 -32.837 1.00 34.53 223 ILE A O 1
ATOM 1783 N N . HIS A 1 224 ? 22.805 -6.328 -31.532 1.00 26.22 224 HIS A N 1
ATOM 1784 C CA . HIS A 1 224 ? 22.467 -7.465 -32.393 1.00 26.22 224 HIS A CA 1
ATOM 1785 C C . HIS A 1 224 ? 21.312 -7.079 -33.335 1.00 26.22 224 HIS A C 1
ATOM 1787 O O . HIS A 1 224 ? 20.228 -6.709 -32.882 1.00 26.22 224 HIS A O 1
ATOM 1793 N N . PHE A 1 225 ? 21.552 -7.139 -34.650 1.00 26.89 225 PHE A N 1
ATOM 1794 C CA . PHE A 1 225 ? 20.569 -6.828 -35.697 1.00 26.89 225 PHE A CA 1
ATOM 1795 C C . PHE A 1 225 ? 19.918 -8.091 -36.277 1.00 26.89 225 PHE A C 1
ATOM 1797 O O . PHE A 1 225 ? 20.592 -9.102 -36.460 1.00 26.89 225 PHE A O 1
ATOM 1804 N N . HIS A 1 226 ? 18.634 -8.004 -36.651 1.00 25.97 226 HIS A N 1
ATOM 1805 C CA . HIS A 1 226 ? 17.981 -8.961 -37.546 1.00 25.97 226 HIS A CA 1
ATOM 1806 C C . HIS A 1 226 ? 17.112 -8.180 -38.547 1.00 25.97 226 HIS A C 1
ATOM 1808 O O . HIS A 1 226 ? 16.057 -7.662 -38.210 1.00 25.97 226 HIS A O 1
ATOM 1814 N N . SER A 1 227 ? 17.641 -8.051 -39.764 1.00 24.61 227 SER A N 1
ATOM 1815 C CA . SER A 1 227 ? 17.179 -7.237 -40.900 1.00 24.61 227 SER A CA 1
ATOM 1816 C C . SER A 1 227 ? 15.658 -7.177 -41.149 1.00 24.61 227 SER A C 1
ATOM 1818 O O . SER A 1 227 ? 15.024 -8.220 -41.299 1.00 24.61 227 SER A O 1
ATOM 1820 N N . SER A 1 228 ? 15.129 -5.958 -41.359 1.00 22.00 228 SER A N 1
ATOM 1821 C CA . SER A 1 228 ? 14.199 -5.649 -42.466 1.00 22.00 228 SER A CA 1
ATOM 1822 C C . SER A 1 228 ? 14.123 -4.130 -42.765 1.00 22.00 228 SER A C 1
ATOM 1824 O O . SER A 1 228 ? 13.523 -3.376 -42.009 1.00 22.00 228 SER A O 1
ATOM 1826 N N . ALA A 1 229 ? 14.748 -3.732 -43.885 1.00 24.06 229 ALA A N 1
ATOM 1827 C CA . ALA A 1 229 ? 14.599 -2.535 -44.745 1.00 24.06 229 ALA A CA 1
ATOM 1828 C C . ALA A 1 229 ? 14.494 -1.086 -44.167 1.00 24.06 229 ALA A C 1
ATOM 1830 O O . ALA A 1 229 ? 13.454 -0.684 -43.663 1.00 24.06 229 ALA A O 1
ATOM 1831 N N . HIS A 1 230 ? 15.581 -0.316 -44.404 1.00 28.75 230 HIS A N 1
ATOM 1832 C CA . HIS A 1 230 ? 15.783 1.121 -44.769 1.00 28.75 230 HIS A CA 1
ATOM 1833 C C . HIS A 1 230 ? 14.810 2.214 -44.242 1.00 28.75 230 HIS A C 1
ATOM 1835 O O . HIS A 1 230 ? 13.604 2.084 -44.359 1.00 28.75 230 HIS A O 1
ATOM 1841 N N . HIS A 1 231 ? 15.224 3.392 -43.742 1.00 25.81 231 HIS A N 1
ATOM 1842 C CA . HIS A 1 231 ? 16.237 4.354 -44.216 1.00 25.81 231 HIS A CA 1
ATOM 1843 C C . HIS A 1 231 ? 16.458 5.410 -43.097 1.00 25.81 231 HIS A C 1
ATOM 1845 O O . HIS A 1 231 ? 15.469 5.969 -42.627 1.00 25.81 231 HIS A O 1
ATOM 1851 N N . SER A 1 232 ? 17.695 5.742 -42.691 1.00 30.16 232 SER A N 1
ATOM 1852 C CA . SER A 1 232 ? 17.940 6.830 -41.715 1.00 30.16 232 SER A CA 1
ATOM 1853 C C . SER A 1 232 ? 19.236 7.584 -42.014 1.00 30.16 232 SER A C 1
ATOM 1855 O O . SER A 1 232 ? 20.298 6.981 -42.149 1.00 30.16 232 SER A O 1
ATOM 1857 N N . PHE A 1 233 ? 19.132 8.909 -42.124 1.00 26.31 233 PHE A N 1
ATOM 1858 C CA . PHE A 1 233 ? 20.247 9.834 -42.325 1.00 26.31 233 PHE A CA 1
ATOM 1859 C C . PHE A 1 233 ? 20.985 10.071 -41.000 1.00 26.31 233 PHE A C 1
ATOM 1861 O O . PHE A 1 233 ? 20.343 10.309 -39.979 1.00 26.31 233 PHE A O 1
ATOM 1868 N N . PHE A 1 234 ? 22.320 10.066 -41.021 1.00 31.12 234 PHE A N 1
ATOM 1869 C CA . PHE A 1 234 ? 23.154 10.455 -39.881 1.00 31.12 234 PHE A CA 1
ATOM 1870 C C . PHE A 1 234 ? 23.997 11.682 -40.246 1.00 31.12 234 PHE A C 1
ATOM 1872 O O . PHE A 1 234 ? 24.677 11.680 -41.270 1.00 31.12 234 PHE A O 1
ATOM 1879 N N . TYR A 1 235 ? 23.992 12.703 -39.385 1.00 23.19 235 TYR A N 1
ATOM 1880 C CA . TYR A 1 235 ? 25.036 13.729 -39.335 1.00 23.19 235 TYR A CA 1
ATOM 1881 C C . TYR A 1 235 ? 25.858 13.511 -38.061 1.00 23.19 235 TYR A C 1
ATOM 1883 O O . TYR A 1 235 ? 25.305 13.484 -36.964 1.00 23.19 235 TYR A O 1
ATOM 1891 N N . LEU A 1 236 ? 27.177 13.373 -38.209 1.00 27.53 236 LEU A N 1
ATOM 1892 C CA . LEU A 1 236 ? 28.149 13.382 -37.114 1.00 27.53 236 LEU A CA 1
ATOM 1893 C C . LEU A 1 236 ? 29.010 14.643 -37.241 1.00 27.53 236 LEU A C 1
ATOM 1895 O O . LEU A 1 236 ? 29.532 14.929 -38.318 1.00 27.53 236 LEU A O 1
ATOM 1899 N N . ARG A 1 237 ? 29.185 15.386 -36.144 1.00 24.11 237 ARG A N 1
ATOM 1900 C CA . ARG A 1 237 ? 30.225 16.414 -36.003 1.00 24.11 237 ARG A CA 1
ATOM 1901 C C . ARG A 1 237 ? 31.269 15.875 -35.028 1.00 24.11 237 ARG A C 1
ATOM 1903 O O . ARG A 1 237 ? 30.930 15.600 -33.884 1.00 24.11 237 ARG A O 1
ATOM 1910 N N . TYR A 1 238 ? 32.496 15.695 -35.511 1.00 27.67 238 TYR A N 1
ATOM 1911 C CA . TYR A 1 238 ? 33.666 15.290 -34.727 1.00 27.67 238 TYR A CA 1
ATOM 1912 C C . TYR A 1 238 ? 34.417 16.533 -34.223 1.00 27.67 238 TYR A C 1
ATOM 1914 O O . TYR A 1 238 ? 34.482 17.545 -34.925 1.00 27.67 238 TYR A O 1
ATOM 1922 N N . ASP A 1 239 ? 34.947 16.448 -33.004 1.00 31.69 239 ASP A N 1
ATOM 1923 C CA . ASP A 1 239 ? 35.675 17.510 -32.304 1.00 31.69 239 ASP A CA 1
ATOM 1924 C C . ASP A 1 239 ? 36.917 18.020 -33.056 1.00 31.69 239 ASP A C 1
ATOM 1926 O O . ASP A 1 239 ? 37.588 17.279 -33.770 1.00 31.69 239 ASP A O 1
ATOM 1930 N N . ASN A 1 240 ? 37.209 19.311 -32.843 1.00 30.97 240 ASN A N 1
ATOM 1931 C CA . ASN A 1 240 ? 38.393 20.087 -33.240 1.00 30.97 240 ASN A CA 1
ATOM 1932 C C . ASN A 1 240 ? 39.597 19.292 -33.795 1.00 30.97 240 ASN A C 1
ATOM 1934 O O . ASN A 1 240 ? 40.560 19.020 -33.084 1.00 30.97 240 ASN A O 1
ATOM 1938 N N . SER A 1 241 ? 39.601 19.010 -35.096 1.00 26.17 241 SER A N 1
ATOM 1939 C CA . SER A 1 241 ? 40.766 19.128 -35.991 1.00 26.17 241 SER A CA 1
ATOM 1940 C C . SER A 1 241 ? 40.341 18.800 -37.427 1.00 26.17 241 SER A C 1
ATOM 1942 O O . SER A 1 241 ? 39.644 17.824 -37.688 1.00 26.17 241 SER A O 1
ATOM 1944 N N . PHE A 1 242 ? 40.697 19.681 -38.364 1.00 35.97 242 PHE A N 1
ATOM 1945 C CA . PHE A 1 242 ? 40.364 19.564 -39.785 1.00 35.97 242 PHE A CA 1
ATOM 1946 C C . PHE A 1 242 ? 41.000 18.311 -40.400 1.00 35.97 242 PHE A C 1
ATOM 1948 O O . PHE A 1 242 ? 42.221 18.241 -40.453 1.00 35.97 242 PHE A O 1
ATOM 1955 N N . HIS A 1 243 ? 40.191 17.413 -40.970 1.00 28.86 243 HIS A N 1
ATOM 1956 C CA . HIS A 1 243 ? 40.528 16.681 -42.197 1.00 28.86 243 HIS A CA 1
ATOM 1957 C C . HIS A 1 243 ? 39.268 16.174 -42.920 1.00 28.86 243 HIS A C 1
ATOM 1959 O O . HIS A 1 243 ? 38.222 15.942 -42.322 1.00 28.86 243 HIS A O 1
ATOM 1965 N N . SER A 1 244 ? 39.367 16.112 -44.246 1.00 28.12 244 SER A N 1
ATOM 1966 C CA . SER A 1 244 ? 38.281 16.099 -45.233 1.00 28.12 244 SER A CA 1
ATOM 1967 C C . SER A 1 244 ? 38.089 14.751 -45.951 1.00 28.12 244 SER A C 1
ATOM 1969 O O . SER A 1 244 ? 39.069 14.032 -46.118 1.00 28.12 244 SER A O 1
ATOM 1971 N N . PHE A 1 245 ? 36.887 14.574 -46.538 1.00 31.22 245 PHE A N 1
ATOM 1972 C CA . PHE A 1 245 ? 36.481 13.663 -47.644 1.00 31.22 245 PHE A CA 1
ATOM 1973 C C . PHE A 1 245 ? 36.145 12.193 -47.287 1.00 31.22 245 PHE A C 1
ATOM 1975 O O . PHE A 1 245 ? 36.729 11.636 -46.372 1.00 31.22 245 PHE A O 1
ATOM 1982 N N . ALA A 1 246 ? 35.206 11.482 -47.942 1.00 25.66 246 ALA A N 1
ATOM 1983 C CA . ALA A 1 246 ? 34.402 11.711 -49.156 1.00 25.66 246 ALA A CA 1
ATOM 1984 C C . ALA A 1 246 ? 33.065 10.925 -49.111 1.00 25.66 246 ALA A C 1
ATOM 1986 O O . ALA A 1 246 ? 32.964 9.879 -48.474 1.00 25.66 246 ALA A O 1
ATOM 1987 N N . HIS A 1 247 ? 32.065 11.408 -49.857 1.00 37.69 247 HIS A N 1
ATOM 1988 C CA . HIS A 1 247 ? 30.862 10.666 -50.251 1.00 37.69 247 HIS A CA 1
ATOM 1989 C C . HIS A 1 247 ? 31.201 9.521 -51.216 1.00 37.69 247 HIS A C 1
ATOM 1991 O O . HIS A 1 247 ? 31.954 9.742 -52.159 1.00 37.69 247 HIS A O 1
ATOM 1997 N N . HIS A 1 248 ? 30.536 8.369 -51.078 1.00 29.72 248 HIS A N 1
ATOM 1998 C CA . HIS A 1 248 ? 30.228 7.508 -52.223 1.00 29.72 248 HIS A CA 1
ATOM 1999 C C . HIS A 1 248 ? 28.946 6.700 -51.995 1.00 29.72 248 HIS A C 1
ATOM 2001 O O . HIS A 1 248 ? 28.871 5.830 -51.131 1.00 29.72 248 HIS A O 1
ATOM 2007 N N . SER A 1 249 ? 27.935 7.002 -52.803 1.00 35.31 249 SER A N 1
ATOM 2008 C CA . SER A 1 249 ? 26.783 6.150 -53.082 1.00 35.31 249 SER A CA 1
ATOM 2009 C C . SER A 1 249 ? 27.188 5.124 -54.141 1.00 35.31 249 SER A C 1
ATOM 2011 O O . SER A 1 249 ? 27.738 5.510 -55.171 1.00 35.31 249 SER A O 1
ATOM 2013 N N . PHE A 1 250 ? 26.867 3.846 -53.936 1.00 29.95 250 PHE A N 1
ATOM 2014 C CA . PHE A 1 250 ? 26.849 2.860 -55.017 1.00 29.95 250 PHE A CA 1
ATOM 2015 C C . PHE A 1 250 ? 25.595 1.984 -54.927 1.00 29.95 250 PHE A C 1
ATOM 2017 O O . PHE A 1 250 ? 25.407 1.219 -53.986 1.00 29.95 250 PHE A O 1
ATOM 2024 N N . PHE A 1 251 ? 24.739 2.151 -55.936 1.00 37.16 251 PHE A N 1
ATOM 2025 C CA . PHE A 1 251 ? 23.763 1.172 -56.415 1.00 37.16 251 PHE A CA 1
ATOM 2026 C C . PHE A 1 251 ? 24.501 -0.014 -57.036 1.00 37.16 251 PHE A C 1
ATOM 2028 O O . PHE A 1 251 ? 25.439 0.235 -57.788 1.00 37.16 251 PHE A O 1
ATOM 2035 N N . LEU A 1 252 ? 23.992 -1.241 -56.881 1.00 27.78 252 LEU A N 1
ATOM 2036 C CA . LEU A 1 252 ? 24.056 -2.248 -57.950 1.00 27.78 252 LEU A CA 1
ATOM 2037 C C . LEU A 1 252 ? 22.767 -3.111 -57.997 1.00 27.78 252 LEU A C 1
ATOM 2039 O O . LEU A 1 252 ? 22.148 -3.302 -56.949 1.00 27.78 252 LEU A O 1
ATOM 2043 N N . PRO A 1 253 ? 22.331 -3.571 -59.196 1.00 32.12 253 PRO A N 1
ATOM 2044 C CA . PRO A 1 253 ? 20.994 -4.116 -59.486 1.00 32.12 253 PRO A CA 1
ATOM 2045 C C . PRO A 1 253 ? 20.996 -5.674 -59.574 1.00 32.12 253 PRO A C 1
ATOM 2047 O O . PRO A 1 253 ? 22.030 -6.279 -59.290 1.00 32.12 253 PRO A O 1
ATOM 2050 N N . PRO A 1 254 ? 19.868 -6.347 -59.910 1.00 36.59 254 PRO A N 1
ATOM 2051 C CA . PRO A 1 254 ? 19.633 -7.754 -59.575 1.00 36.59 254 PRO A CA 1
ATOM 2052 C C . PRO A 1 254 ? 20.107 -8.735 -60.656 1.00 36.59 254 PRO A C 1
ATOM 2054 O O . PRO A 1 254 ? 20.095 -8.393 -61.840 1.00 36.59 254 PRO A O 1
ATOM 2057 N N . VAL A 1 255 ? 20.395 -9.975 -60.238 1.00 38.91 255 VAL A N 1
ATOM 2058 C CA . VAL A 1 255 ? 20.154 -11.222 -60.993 1.00 38.91 255 VAL A CA 1
ATOM 2059 C C . VAL A 1 255 ? 19.730 -12.299 -60.002 1.00 38.91 255 VAL A C 1
ATOM 2061 O O . VAL A 1 255 ? 20.435 -12.443 -58.978 1.00 38.91 255 VAL A O 1
#